Protein AF-0000000082514032 (afdb_homodimer)

Solvent-accessible surface area (backbone atoms only — not comparable to full-atom values): 20094 Å² total; per-residue (Å²): 131,82,75,71,65,79,77,68,78,50,20,24,52,27,59,74,68,71,47,87,60,54,96,79,40,88,49,44,90,76,24,44,53,91,48,43,65,47,42,52,32,30,37,66,49,28,30,63,67,42,50,50,48,41,51,70,72,72,36,59,78,92,44,37,62,55,22,50,53,24,45,32,52,48,23,48,39,27,71,76,32,70,47,37,27,58,48,44,52,45,52,52,50,52,51,49,41,53,51,48,50,52,52,35,52,52,38,50,52,49,38,52,51,45,52,53,53,37,53,52,46,51,52,54,53,53,55,55,51,53,50,51,54,49,50,50,52,50,52,51,47,53,54,50,45,55,52,45,55,65,51,50,72,67,60,65,72,72,74,72,74,87,78,71,78,75,68,80,79,86,80,79,76,89,80,92,74,129,131,80,74,71,66,79,78,68,77,49,20,25,51,27,60,74,67,70,47,88,59,54,96,79,40,87,48,45,89,74,24,43,54,90,47,44,64,47,43,52,32,27,36,68,48,28,29,63,67,41,50,50,48,40,50,69,72,72,35,58,77,92,43,38,64,55,22,49,52,25,44,34,53,47,21,49,38,27,72,76,32,70,46,36,28,58,48,45,54,44,51,53,51,52,52,49,42,53,50,48,49,52,51,34,51,52,38,50,52,49,39,54,53,45,52,53,52,36,53,53,46,50,52,54,52,53,55,55,52,54,49,50,53,48,50,52,53,48,52,52,48,52,54,50,45,54,52,46,54,62,49,53,69,65,58,68,71,69,83,76,72,89,75,72,78,77,71,78,84,81,83,77,78,74,88,77,53,140

Radius of gyration: 48.5 Å; Cα contacts (8 Å, |Δi|>4): 300; chains: 2; bounding box: 114×141×97 Å

InterPro domains:
  IPR004883 Lateral organ boundaries, LOB [PF03195] (10-107)
  IPR004883 Lateral organ boundaries, LOB [PS50891] (9-111)

pLDDT: mean 76.75, std 30.05, range [16.05, 98.94]

Foldseek 3Di:
DPPPVVPPDAFLVCVVVVHDHDPPDLCPVAGHNVCNVQVVLLCVPQNPVRLCCCSPPVDDVVCSNVVSVVSSQQSVQCVVPVPQGVVVVVVVVVVVVVVVVVVVVVVVVVVVVVVVVVVVVVVVVVVVVVVVVVVVVVVVVVVVVVVVVVVVVVPVPPPPDDPPDPPDDPDPDDDDDD/DPPPVVPPDAFLVCVVVVHDHDPPDLCPVAGHNVCNVQVVLLCVPQNPVRLCCCSPPVDDVVCSNVVSVVSSQQSVQCVVPVPQGVVVVVVVVVVVVVVVVVVVVVVVVVVVVVVVVVVVVVVVVVVVVVVVVVVVVVVVVVVVVVVVVVVVVVPVPDDPDDPPDDPDDDDDDDPPPD

Secondary structure (DSSP, 8-state):
-----------HHHHHHT----TT-TTTTTS-TT-HHHHHHHHHHH-HHHHHHIIIIIS-GGGHHHHHHHHHHHHHHHHH-TTTHHHHHHHHHHHHHHHHHHHHHHHHHHHHHHHHHHHHHHHHHHHHHHHHHHHHHHHHHHHHHHHHHHHHHHHGGGTTS--------------S--/--------PPPHHHHHHT----TT-SSTTTS-TT-HHHHHHHHHHT-HHHHHHIIIIIS-GGGHHHHHHHHHHHHHHHHH-TTTHHHHHHHHHHHHHHHHHHHHHHHHHHHHHHHHHHHHHHHHHHHHHHHHHHHHHHHHHHHHHHHHHHHHHHGGGTTTS---TT------------

Organism: NCBI:txid158383

Structure (mmCIF, N/CA/C/O backbone):
data_AF-0000000082514032-model_v1
#
loop_
_entity.id
_entity.type
_entity.pdbx_description
1 polymer 'LOB domain-containing protein'
#
loop_
_atom_site.group_PDB
_atom_site.id
_atom_site.type_symbol
_atom_site.label_atom_id
_atom_site.label_alt_id
_atom_site.label_comp_id
_atom_site.label_asym_id
_atom_site.label_entity_id
_atom_site.label_seq_id
_atom_site.pdbx_PDB_ins_code
_atom_site.Cartn_x
_atom_site.Cartn_y
_atom_site.Cartn_z
_atom_site.occupancy
_atom_site.B_iso_or_equiv
_atom_site.auth_seq_id
_atom_site.auth_comp_id
_atom_site.auth_asym_id
_atom_site.auth_atom_id
_atom_site.pdbx_PDB_model_num
ATOM 1 N N . MET A 1 1 ? 20.438 50.312 -15.891 1 30.89 1 MET A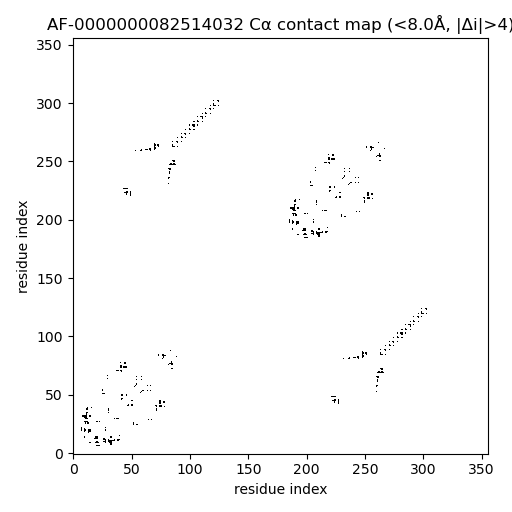 N 1
ATOM 2 C CA . MET A 1 1 ? 20.641 49.031 -15.18 1 30.89 1 MET A CA 1
ATOM 3 C C . MET A 1 1 ? 19.297 48.375 -14.859 1 30.89 1 MET A C 1
ATOM 5 O O . MET A 1 1 ? 18.672 48.719 -13.844 1 30.89 1 MET A O 1
ATOM 9 N N . GLU A 1 2 ? 18.438 48.312 -15.758 1 35.38 2 GLU A N 1
ATOM 10 C CA . GLU A 1 2 ? 17.078 47.812 -15.641 1 35.38 2 GLU A CA 1
ATOM 11 C C . GLU A 1 2 ? 17.062 46.375 -15.148 1 35.38 2 GLU A C 1
ATOM 13 O O . GLU A 1 2 ? 17.594 45.469 -15.82 1 35.38 2 GLU A O 1
ATOM 18 N N . SER A 1 3 ? 17.531 46.188 -13.867 1 37.78 3 SER A N 1
ATOM 19 C CA . SER A 1 3 ? 17.469 44.906 -13.203 1 37.78 3 SER A CA 1
ATOM 20 C C . SER A 1 3 ? 16.172 44.156 -13.531 1 37.78 3 SER A C 1
ATOM 22 O O . SER A 1 3 ? 15.094 44.562 -13.086 1 37.78 3 SER A O 1
ATOM 24 N N . TYR A 1 4 ? 15.961 43.812 -14.719 1 38.75 4 TYR A N 1
ATOM 25 C CA . TYR A 1 4 ? 15 42.75 -15.062 1 38.75 4 TYR A CA 1
ATOM 26 C C . TYR A 1 4 ? 15.062 41.594 -14.062 1 38.75 4 TYR A C 1
ATOM 28 O O . TYR A 1 4 ? 16.016 40.844 -14.062 1 38.75 4 TYR A O 1
ATOM 36 N N . GLY A 1 5 ? 14.938 41.812 -12.805 1 39.84 5 GLY A N 1
ATOM 37 C CA . GLY A 1 5 ? 14.797 40.719 -11.852 1 39.84 5 GLY A CA 1
ATOM 38 C C . GLY A 1 5 ? 14.133 39.5 -12.445 1 39.84 5 GLY A C 1
ATOM 39 O O . GLY A 1 5 ? 13.117 39.594 -13.133 1 39.84 5 GLY A O 1
ATOM 40 N N . LYS A 1 6 ? 14.789 38.562 -12.945 1 51.25 6 LYS A N 1
ATOM 41 C CA . LYS A 1 6 ? 14.305 37.312 -13.461 1 51.25 6 LYS A CA 1
ATOM 42 C C . LYS A 1 6 ? 12.992 36.906 -12.797 1 51.25 6 LYS A C 1
ATOM 44 O O . LYS A 1 6 ? 12.938 36.719 -11.578 1 51.25 6 LYS A O 1
ATOM 49 N N . ASN A 1 7 ? 11.82 37.594 -13.008 1 60 7 ASN A N 1
ATOM 50 C CA . ASN A 1 7 ? 10.438 37.312 -12.633 1 60 7 ASN A CA 1
ATOM 51 C C . ASN A 1 7 ? 10.219 35.812 -12.422 1 60 7 ASN A C 1
ATOM 53 O O . ASN A 1 7 ? 10.031 35.062 -13.383 1 60 7 ASN A O 1
ATOM 57 N N . ILE A 1 8 ? 10.727 35.25 -11.469 1 72.69 8 ILE A N 1
ATOM 58 C CA . ILE A 1 8 ? 10.477 33.875 -11.141 1 72.69 8 ILE A CA 1
ATOM 59 C C . ILE A 1 8 ? 8.977 33.625 -10.977 1 72.69 8 ILE A C 1
ATOM 61 O O . ILE A 1 8 ? 8.297 34.406 -10.297 1 72.69 8 ILE A O 1
ATOM 65 N N . MET A 1 9 ? 8.453 32.844 -11.945 1 87.94 9 MET A N 1
ATOM 66 C CA . MET A 1 9 ? 7.059 32.438 -11.773 1 87.94 9 MET A CA 1
ATOM 67 C C . MET A 1 9 ? 6.855 31.781 -10.414 1 87.94 9 MET A C 1
ATOM 69 O O . MET A 1 9 ? 7.574 30.844 -10.07 1 87.94 9 MET A O 1
ATOM 73 N N . PRO A 1 10 ? 6.055 32.406 -9.57 1 95.19 10 PRO A N 1
ATOM 74 C CA . PRO A 1 10 ? 5.828 31.828 -8.242 1 95.19 10 PRO A CA 1
ATOM 75 C C . PRO A 1 10 ? 5.422 30.359 -8.289 1 95.19 10 PRO A C 1
ATOM 77 O O . PRO A 1 10 ? 4.707 29.938 -9.203 1 95.19 10 PRO A O 1
ATOM 80 N N . CYS A 1 11 ? 5.902 29.578 -7.379 1 97.12 11 CYS A N 1
ATOM 81 C CA . CYS A 1 11 ? 5.516 28.172 -7.312 1 97.12 11 CYS A CA 1
ATOM 82 C C . CYS A 1 11 ? 4.051 28.031 -6.91 1 97.12 11 CYS A C 1
ATOM 84 O O . CYS A 1 11 ? 3.41 29.016 -6.523 1 97.12 11 CYS A O 1
ATOM 86 N N . ALA A 1 12 ? 3.52 26.906 -7.012 1 97.88 12 ALA A N 1
ATOM 87 C CA . ALA A 1 12 ? 2.115 26.641 -6.711 1 97.88 12 ALA A CA 1
ATOM 88 C C . ALA A 1 12 ? 1.819 26.875 -5.23 1 97.88 12 ALA A C 1
ATOM 90 O O . ALA A 1 12 ? 0.731 27.328 -4.875 1 97.88 12 ALA A O 1
ATOM 91 N N . ALA A 1 13 ? 2.795 26.578 -4.375 1 98.25 13 ALA A N 1
ATOM 92 C CA . ALA A 1 13 ? 2.625 26.766 -2.934 1 98.25 13 ALA A CA 1
ATOM 93 C C . ALA A 1 13 ? 2.488 28.234 -2.578 1 98.25 13 ALA A C 1
ATOM 95 O O . ALA A 1 13 ? 1.547 28.625 -1.885 1 98.25 13 ALA A O 1
ATOM 96 N N . CYS A 1 14 ? 3.379 2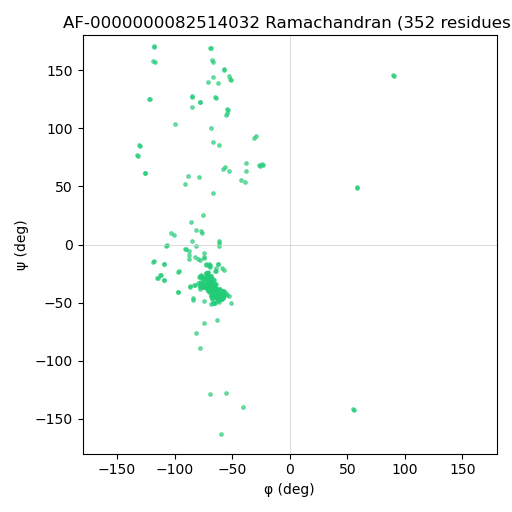8.984 -3.068 1 97.88 14 CYS A N 1
ATOM 97 C CA . CYS A 1 14 ? 3.387 30.406 -2.746 1 97.88 14 CYS A CA 1
ATOM 98 C C . CYS A 1 14 ? 2.158 31.109 -3.318 1 97.88 14 CYS A C 1
ATOM 100 O O . CYS A 1 14 ? 1.615 32.031 -2.703 1 97.88 14 CYS A O 1
ATOM 102 N N . LYS A 1 15 ? 1.73 30.703 -4.453 1 97.25 15 LYS A N 1
ATOM 103 C CA . LYS A 1 15 ? 0.5 31.234 -5.023 1 97.25 15 LYS A CA 1
ATOM 104 C C . LYS A 1 15 ? -0.701 30.938 -4.133 1 97.25 15 LYS A C 1
ATOM 106 O O . LYS A 1 15 ? -1.508 31.812 -3.84 1 97.25 15 LYS A O 1
ATOM 111 N N . LEU A 1 16 ? -0.801 29.688 -3.752 1 97.88 16 LEU A N 1
ATOM 112 C CA . LEU A 1 16 ? -1.926 29.234 -2.936 1 97.88 16 LEU A CA 1
ATOM 113 C C . LEU A 1 16 ? -1.891 29.891 -1.559 1 97.88 16 LEU A C 1
ATOM 115 O O . LEU A 1 16 ? -2.938 30.234 -1 1 97.88 16 LEU A O 1
ATOM 119 N N . LEU A 1 17 ? -0.73 30.047 -1.057 1 97.56 17 LEU A N 1
ATOM 120 C CA . LEU A 1 17 ? -0.572 30.547 0.303 1 97.56 17 LEU A CA 1
ATOM 121 C C . LEU A 1 17 ? -0.469 32.062 0.31 1 97.56 17 LEU A C 1
ATOM 123 O O . LEU A 1 17 ? -0.345 32.688 1.372 1 97.56 17 LEU A O 1
ATOM 127 N N . ARG A 1 18 ? -0.465 32.625 -0.881 1 96.56 18 ARG A N 1
ATOM 128 C CA . ARG A 1 18 ? -0.386 34.094 -1.044 1 96.56 18 ARG A CA 1
ATOM 129 C C . ARG A 1 18 ? 0.872 34.656 -0.387 1 96.56 18 ARG A C 1
ATOM 131 O O . ARG A 1 18 ? 0.802 35.594 0.393 1 96.56 18 ARG A O 1
ATOM 138 N N . ARG A 1 19 ? 1.947 34.031 -0.695 1 94.88 19 ARG A N 1
ATOM 139 C CA . ARG A 1 19 ? 3.27 34.438 -0.244 1 94.88 19 ARG A CA 1
ATOM 140 C C . ARG A 1 19 ? 4.164 34.812 -1.427 1 94.88 19 ARG A C 1
ATOM 142 O O . ARG A 1 19 ? 3.904 34.375 -2.557 1 94.88 19 ARG A O 1
ATOM 149 N N . ARG A 1 20 ? 5.164 35.625 -1.077 1 94.25 20 ARG A N 1
ATOM 150 C CA . ARG A 1 20 ? 6.16 35.938 -2.096 1 94.25 20 ARG A CA 1
ATOM 151 C C . ARG A 1 20 ? 7.145 34.781 -2.283 1 94.25 20 ARG A C 1
ATOM 153 O O . ARG A 1 20 ? 7.859 34.406 -1.352 1 94.25 20 ARG A O 1
ATOM 160 N N . CYS A 1 21 ? 7.188 34.344 -3.518 1 96 21 CYS A N 1
ATOM 161 C CA . CYS A 1 21 ? 8.078 33.219 -3.836 1 96 21 CYS A CA 1
ATOM 162 C C . CYS A 1 21 ? 9.492 33.719 -4.121 1 96 21 CYS A C 1
ATOM 164 O O . CYS A 1 21 ? 9.68 34.688 -4.867 1 96 21 CYS A O 1
ATOM 166 N N . THR A 1 22 ? 10.477 33.156 -3.449 1 94.62 22 THR A N 1
ATOM 167 C CA . THR A 1 22 ? 11.875 33.531 -3.625 1 94.62 22 THR A CA 1
ATOM 168 C C . THR A 1 22 ? 12.695 32.344 -4.129 1 94.62 22 THR A C 1
ATOM 170 O O . THR A 1 22 ? 12.195 31.219 -4.199 1 94.62 22 THR A O 1
ATOM 173 N N . LYS A 1 23 ? 13.938 32.562 -4.527 1 91.88 23 LYS A N 1
ATOM 174 C CA . LYS A 1 23 ? 14.828 31.516 -5.031 1 91.88 23 LYS A CA 1
ATOM 175 C C . LYS A 1 23 ? 15.102 30.453 -3.965 1 91.88 23 LYS A C 1
ATOM 177 O O . LYS A 1 23 ? 15.43 29.312 -4.289 1 91.88 23 LYS A O 1
ATOM 182 N N . ASP A 1 24 ? 14.836 30.734 -2.705 1 93.25 24 ASP A N 1
ATOM 183 C CA . ASP A 1 24 ? 15.117 29.828 -1.596 1 93.25 24 ASP A CA 1
ATOM 184 C C . ASP A 1 24 ? 13.859 29.094 -1.144 1 93.25 24 ASP A C 1
ATOM 186 O O . ASP A 1 24 ? 13.883 28.359 -0.157 1 93.25 24 ASP A O 1
ATOM 190 N N . CYS A 1 25 ? 12.836 29.266 -1.901 1 96.25 25 CYS A N 1
ATOM 191 C CA . CYS A 1 25 ? 11.578 28.625 -1.531 1 96.25 25 CYS A CA 1
ATOM 192 C C . CYS A 1 25 ? 11.703 27.109 -1.562 1 96.25 25 CYS A C 1
ATOM 194 O O . CYS A 1 25 ? 12.078 26.531 -2.586 1 96.25 25 CYS A O 1
ATOM 196 N N . ILE A 1 26 ? 11.359 26.469 -0.476 1 96.62 26 ILE A N 1
ATOM 197 C CA . ILE A 1 26 ? 11.531 25.031 -0.305 1 96.62 26 ILE A CA 1
ATOM 198 C C . ILE A 1 26 ? 10.562 24.281 -1.22 1 96.62 26 ILE A C 1
ATOM 200 O O . ILE A 1 26 ? 10.773 23.094 -1.522 1 96.62 26 ILE A O 1
ATOM 204 N N . PHE A 1 27 ? 9.562 24.984 -1.688 1 97.62 27 PHE A N 1
ATOM 205 C CA . PHE A 1 27 ? 8.523 24.344 -2.475 1 97.62 27 PHE A CA 1
ATOM 206 C C . PHE A 1 27 ? 8.789 24.5 -3.967 1 97.62 27 PHE A C 1
ATOM 208 O O . PHE A 1 27 ? 8.312 23.703 -4.777 1 97.62 27 PHE A O 1
ATOM 215 N N . LEU A 1 28 ? 9.539 25.484 -4.324 1 96.12 28 LEU A N 1
ATOM 216 C CA . LEU A 1 28 ? 9.719 25.922 -5.703 1 96.12 28 LEU A CA 1
ATOM 217 C C . LEU A 1 28 ? 10.18 24.766 -6.582 1 96.12 28 LEU A C 1
ATOM 219 O O . LEU A 1 28 ? 9.617 24.547 -7.66 1 96.12 28 LEU A O 1
ATOM 223 N N . PRO A 1 29 ? 11.117 23.922 -6.188 1 95.62 29 PRO A N 1
ATOM 224 C CA . PRO A 1 29 ? 11.609 22.859 -7.062 1 95.62 29 PRO A CA 1
ATOM 225 C C . PRO A 1 29 ? 10.602 21.719 -7.234 1 95.62 29 PRO A C 1
ATOM 227 O O . PRO A 1 29 ? 10.672 20.969 -8.211 1 95.62 29 PRO A O 1
ATOM 230 N N . TYR A 1 30 ? 9.602 21.641 -6.328 1 97.38 30 TYR A N 1
ATOM 231 C CA . TYR A 1 30 ? 8.844 20.406 -6.277 1 97.38 30 TYR A CA 1
ATOM 232 C C . TYR A 1 30 ? 7.375 20.641 -6.609 1 97.38 30 TYR A C 1
ATOM 234 O O . TYR A 1 30 ? 6.633 19.703 -6.906 1 97.38 30 TYR A O 1
ATOM 242 N N . PHE A 1 31 ? 7.02 21.922 -6.574 1 97.94 31 PHE A N 1
ATOM 243 C CA . PHE A 1 31 ? 5.621 22.266 -6.816 1 97.94 31 PHE A CA 1
ATOM 244 C C . PHE A 1 31 ? 5.512 23.406 -7.816 1 97.94 31 PHE A C 1
ATOM 246 O O . PHE A 1 31 ? 5.176 24.531 -7.445 1 97.94 31 PHE A O 1
ATOM 253 N N . PRO A 1 32 ? 5.695 23.094 -9.023 1 95.56 32 PRO A N 1
ATOM 254 C CA . PRO A 1 32 ? 5.637 24.109 -10.07 1 95.56 32 PRO A CA 1
ATOM 255 C C . PRO A 1 32 ? 4.234 24.688 -10.25 1 95.56 32 PRO A C 1
ATOM 257 O O . PRO A 1 32 ? 3.244 24.016 -9.953 1 95.56 32 PRO A O 1
ATOM 260 N N . PRO A 1 33 ? 4.148 25.891 -10.805 1 94.88 33 PRO A N 1
ATOM 261 C CA . PRO A 1 33 ? 2.855 26.562 -10.961 1 94.88 33 PRO A CA 1
ATOM 262 C C . PRO A 1 33 ? 1.954 25.891 -11.984 1 94.88 33 PRO A C 1
ATOM 264 O O . PRO A 1 33 ? 0.733 26.062 -11.953 1 94.88 33 PRO A O 1
ATOM 267 N N . CYS A 1 34 ? 2.496 25.141 -12.805 1 95.94 34 CYS A N 1
ATOM 268 C CA . CYS A 1 34 ? 1.712 24.484 -13.844 1 95.94 34 CYS A CA 1
ATOM 269 C C . CYS A 1 34 ? 0.963 23.281 -13.297 1 95.94 34 CYS A C 1
ATOM 271 O O . CYS A 1 34 ? 0.07 22.75 -13.953 1 95.94 34 CYS A O 1
ATOM 273 N N . GLU A 1 35 ? 1.255 22.781 -12.102 1 96.56 35 GLU A N 1
ATOM 274 C CA . GLU A 1 35 ? 0.564 21.672 -11.461 1 96.56 35 GLU A CA 1
ATOM 275 C C . GLU A 1 35 ? 0.063 22.047 -10.07 1 96.56 35 GLU A C 1
ATOM 277 O O . GLU A 1 35 ? 0.423 21.422 -9.078 1 96.56 35 GLU A O 1
ATOM 282 N N . PRO A 1 36 ? -0.806 23.031 -10.039 1 97.56 36 PRO A N 1
ATOM 283 C CA . PRO A 1 36 ? -1.233 23.578 -8.75 1 97.56 36 PRO A CA 1
ATOM 284 C C . PRO A 1 36 ? -1.996 22.562 -7.902 1 97.56 36 PRO A C 1
ATOM 286 O O . PRO A 1 36 ? -2.02 22.672 -6.672 1 97.56 36 PRO A O 1
ATOM 289 N N . GLN A 1 37 ? -2.574 21.547 -8.508 1 98.19 37 GLN A N 1
ATOM 290 C CA . GLN A 1 37 ? -3.377 20.562 -7.793 1 98.19 37 GLN A CA 1
ATOM 291 C C . GLN A 1 37 ? -2.508 19.703 -6.871 1 98.19 37 GLN A C 1
ATOM 293 O O . GLN A 1 37 ? -2.975 19.234 -5.836 1 98.19 37 GLN A O 1
ATOM 298 N N . LYS A 1 38 ? -1.239 19.547 -7.203 1 98.38 38 LYS A N 1
ATOM 299 C CA . LYS A 1 38 ? -0.345 18.719 -6.395 1 98.38 38 LYS A CA 1
ATOM 300 C C . LYS A 1 38 ? -0.129 19.344 -5.012 1 98.38 38 LYS A C 1
ATOM 302 O O . LYS A 1 38 ? -0.306 18.672 -3.994 1 98.38 38 LYS A O 1
ATOM 307 N N . PHE A 1 39 ? 0.213 20.609 -5.051 1 98.38 39 PHE A N 1
ATOM 308 C CA . PHE A 1 39 ? 0.424 21.25 -3.752 1 98.38 39 PHE A CA 1
ATOM 309 C C . PHE A 1 39 ? -0.893 21.391 -2.998 1 98.38 39 PHE A C 1
ATOM 311 O O . PHE A 1 39 ? -0.929 21.266 -1.771 1 98.38 39 PHE A O 1
ATOM 318 N N . ALA A 1 40 ? -1.976 21.641 -3.729 1 98.5 40 ALA A N 1
ATOM 319 C CA . ALA A 1 40 ? -3.281 21.75 -3.082 1 98.5 40 ALA A CA 1
ATOM 320 C C . ALA A 1 40 ? -3.631 20.469 -2.33 1 98.5 40 ALA A C 1
ATOM 322 O O . ALA A 1 40 ? -4.164 20.531 -1.219 1 98.5 40 ALA A O 1
ATOM 323 N N . ALA A 1 41 ? -3.314 19.391 -2.908 1 98.31 41 ALA A N 1
ATOM 324 C CA . ALA A 1 41 ? -3.6 18.094 -2.275 1 98.31 41 ALA A CA 1
ATOM 325 C C . ALA A 1 41 ? -2.756 17.906 -1.021 1 98.31 41 ALA A C 1
ATOM 327 O O . ALA A 1 41 ? -3.277 17.531 0.034 1 98.31 41 ALA A O 1
ATOM 328 N N . VAL A 1 42 ? -1.479 18.203 -1.148 1 98.38 42 VAL A N 1
ATOM 329 C CA . VAL A 1 42 ? -0.57 18 -0.026 1 98.38 42 VAL A CA 1
ATOM 330 C C . VAL A 1 42 ? -0.908 18.969 1.1 1 98.38 42 VAL A C 1
ATOM 332 O O . VAL A 1 42 ? -0.842 18.609 2.279 1 98.38 42 VAL A O 1
ATOM 335 N N . HIS A 1 43 ? -1.304 20.125 0.741 1 98.06 43 HIS A N 1
ATOM 336 C CA . HIS A 1 43 ? -1.687 21.141 1.729 1 98.06 43 HIS A CA 1
ATOM 337 C C . HIS A 1 43 ? -2.932 20.703 2.496 1 98.06 43 HIS A C 1
ATOM 339 O O . HIS A 1 43 ? -3.006 20.875 3.715 1 98.06 43 HIS A O 1
ATOM 345 N N . ARG A 1 44 ? -3.865 20.203 1.787 1 97.19 44 ARG A N 1
ATOM 346 C CA . ARG A 1 44 ? -5.133 19.812 2.395 1 97.19 44 ARG A CA 1
ATOM 347 C C . ARG A 1 44 ? -4.941 18.656 3.367 1 97.19 44 ARG A C 1
ATOM 349 O O . ARG A 1 44 ? -5.605 18.594 4.402 1 97.19 44 ARG A O 1
ATOM 356 N N . VAL A 1 45 ? -4.023 17.797 3.09 1 98.12 45 VAL A N 1
ATOM 357 C CA . VAL A 1 45 ? -3.902 16.562 3.854 1 98.12 45 VAL A CA 1
ATOM 358 C C . VAL A 1 45 ? -2.844 16.719 4.941 1 98.12 45 VAL A C 1
ATOM 360 O O . VAL A 1 45 ? -3.062 16.344 6.094 1 98.12 45 VAL A O 1
ATOM 363 N N . PHE A 1 46 ? -1.744 17.375 4.609 1 98.06 46 PHE A N 1
ATOM 364 C CA . PHE A 1 46 ? -0.614 17.406 5.527 1 98.06 46 PHE A CA 1
ATOM 365 C C . PHE A 1 46 ? -0.432 18.781 6.133 1 98.06 46 PHE A C 1
ATOM 367 O O . PHE A 1 46 ? 0.111 18.922 7.23 1 98.06 46 PHE A O 1
ATOM 374 N N . GLY A 1 47 ? -0.796 19.797 5.391 1 97.31 47 GLY A N 1
ATOM 375 C CA . GLY A 1 47 ? -0.525 21.156 5.816 1 97.31 47 GLY A CA 1
ATOM 376 C C . GLY A 1 47 ? 0.816 21.688 5.336 1 97.31 47 GLY A C 1
ATOM 377 O O . GLY A 1 47 ? 1.789 20.922 5.262 1 97.31 47 GLY A O 1
ATOM 378 N N . ALA A 1 48 ? 0.845 22.938 5.059 1 96.44 48 ALA A N 1
ATOM 379 C CA . ALA A 1 48 ? 2.039 23.562 4.512 1 96.44 48 ALA A CA 1
ATOM 380 C C . ALA A 1 48 ? 3.184 23.547 5.52 1 96.44 48 ALA A C 1
ATOM 382 O O . ALA A 1 48 ? 4.336 23.312 5.156 1 96.44 48 ALA A O 1
ATOM 383 N N . SER A 1 49 ? 2.877 23.75 6.801 1 95 49 SER A N 1
ATOM 384 C CA . SER A 1 49 ? 3.906 23.797 7.836 1 95 49 SER A CA 1
ATOM 385 C C . SER A 1 49 ? 4.562 22.422 8.023 1 95 49 SER A C 1
ATOM 387 O O . SER A 1 49 ? 5.789 22.328 8.125 1 95 49 SER A O 1
ATOM 389 N N . ASN A 1 50 ? 3.783 21.469 8.039 1 95.75 50 ASN A N 1
ATOM 390 C CA . ASN A 1 50 ? 4.309 20.125 8.234 1 95.75 50 ASN A CA 1
ATOM 391 C C . ASN A 1 50 ? 5.164 19.672 7.051 1 95.75 50 ASN A C 1
ATOM 393 O O . ASN A 1 50 ? 6.219 19.062 7.234 1 95.75 50 ASN A O 1
ATOM 397 N N . ILE A 1 51 ? 4.727 20 5.855 1 97.12 51 ILE A N 1
ATOM 398 C CA . ILE A 1 51 ? 5.477 19.625 4.66 1 97.12 51 ILE A CA 1
ATOM 399 C C . ILE A 1 51 ? 6.812 20.359 4.637 1 97.12 51 ILE A C 1
ATOM 401 O O . ILE A 1 51 ? 7.848 19.766 4.305 1 97.12 51 ILE A O 1
ATOM 405 N N . SER A 1 52 ? 6.75 21.625 4.938 1 96.69 52 SER A N 1
ATOM 406 C CA . SER A 1 52 ? 7.973 22.406 4.996 1 96.69 52 SER A CA 1
ATOM 407 C C . SER A 1 52 ? 8.961 21.828 6.008 1 96.69 52 SER A C 1
ATOM 409 O O . SER A 1 52 ? 10.156 21.719 5.727 1 96.69 52 SER A O 1
ATOM 411 N N . LYS A 1 53 ? 8.438 21.516 7.16 1 96.44 53 LYS A N 1
ATOM 412 C CA . LYS A 1 53 ? 9.266 20.922 8.203 1 96.44 53 LYS A CA 1
ATOM 413 C C . LYS A 1 53 ? 9.883 19.609 7.734 1 96.44 53 LYS A C 1
ATOM 415 O O . LYS A 1 53 ? 11.078 19.375 7.938 1 96.44 53 LYS A O 1
ATOM 420 N N . MET A 1 54 ? 9.133 18.75 7.094 1 96.06 54 MET A N 1
ATOM 421 C CA . MET A 1 54 ? 9.609 17.453 6.609 1 96.06 54 MET A CA 1
ATOM 422 C C . MET A 1 54 ? 10.703 17.641 5.566 1 96.06 54 MET A C 1
ATOM 424 O O . MET A 1 54 ? 11.758 17.016 5.656 1 96.06 54 MET A O 1
ATOM 428 N N . LEU A 1 55 ? 10.484 18.516 4.664 1 97.06 55 LEU A N 1
ATOM 429 C CA . LEU A 1 55 ? 11.414 18.703 3.561 1 97.06 55 LEU A CA 1
ATOM 430 C C . LEU A 1 55 ? 12.688 19.391 4.043 1 97.06 55 LEU A C 1
ATOM 432 O O . LEU A 1 55 ? 13.789 19.062 3.582 1 97.06 55 LEU A O 1
ATOM 436 N N . ARG A 1 56 ? 12.531 20.25 5.023 1 96 56 ARG A N 1
ATOM 437 C CA . ARG A 1 56 ? 13.672 21.047 5.469 1 96 56 ARG A CA 1
ATOM 438 C C . ARG A 1 56 ? 14.484 20.297 6.523 1 96 56 ARG A C 1
ATOM 440 O O . ARG A 1 56 ? 15.711 20.391 6.551 1 96 56 ARG A O 1
ATOM 447 N N . GLN A 1 57 ? 13.82 19.562 7.379 1 95.38 57 GLN A N 1
ATOM 448 C CA . GLN A 1 57 ? 14.492 19.094 8.586 1 95.38 57 GLN A CA 1
ATOM 449 C C . GLN A 1 57 ? 14.625 17.578 8.586 1 95.38 57 GLN A C 1
ATOM 451 O O . GLN A 1 57 ? 15.57 17.031 9.172 1 95.38 57 GLN A O 1
ATOM 456 N N . GLU A 1 58 ? 13.773 16.922 7.977 1 94.62 58 GLU A N 1
ATOM 457 C CA . GLU A 1 58 ? 13.711 15.484 8.188 1 94.62 58 GLU A CA 1
ATOM 458 C C . GLU A 1 58 ? 14.203 14.719 6.961 1 94.62 58 GLU A C 1
ATOM 460 O O . GLU A 1 58 ? 14.547 13.539 7.055 1 94.62 58 GLU A O 1
ATOM 465 N N . ILE A 1 59 ? 14.289 15.383 5.793 1 97.44 59 ILE A N 1
ATOM 466 C CA . ILE A 1 59 ? 14.602 14.688 4.547 1 97.44 59 ILE A CA 1
ATOM 467 C C . ILE A 1 59 ? 15.867 15.297 3.928 1 97.44 59 ILE A C 1
ATOM 469 O O . ILE A 1 59 ? 15.938 16.5 3.717 1 97.44 59 ILE A O 1
ATOM 473 N N . PRO A 1 60 ? 16.906 14.422 3.65 1 97.12 60 PRO A N 1
ATOM 474 C CA . PRO A 1 60 ? 18.094 14.938 2.945 1 97.12 60 PRO A CA 1
ATOM 475 C C . PRO A 1 60 ? 17.734 15.578 1.604 1 97.12 60 PRO A C 1
ATOM 477 O O . PRO A 1 60 ? 16.812 15.125 0.924 1 97.12 60 PRO A O 1
ATOM 480 N N . VAL A 1 61 ? 18.531 16.547 1.209 1 96.88 61 VAL A N 1
ATOM 481 C CA . VAL A 1 61 ? 18.266 17.359 0.029 1 96.88 61 VAL A CA 1
ATOM 482 C C . VAL A 1 61 ? 18.094 16.469 -1.194 1 96.88 61 VAL A C 1
ATOM 484 O O . VAL A 1 61 ? 17.219 16.688 -2.023 1 96.88 61 VAL A O 1
ATOM 487 N N . HIS A 1 62 ? 18.891 15.469 -1.341 1 97.44 62 HIS A N 1
ATOM 488 C CA . HIS A 1 62 ? 18.906 14.641 -2.541 1 97.44 62 HIS A CA 1
ATOM 489 C C . HIS A 1 62 ? 17.688 13.711 -2.586 1 97.44 62 HIS A C 1
ATOM 491 O O . HIS A 1 62 ? 17.391 13.141 -3.633 1 97.44 62 HIS A O 1
ATOM 497 N N . ASP A 1 63 ? 16.969 13.633 -1.451 1 98.38 63 ASP A N 1
ATOM 498 C CA . ASP A 1 63 ? 15.812 12.75 -1.401 1 98.38 63 ASP A CA 1
ATOM 499 C C . ASP A 1 63 ? 14.508 13.555 -1.422 1 98.38 63 ASP A C 1
ATOM 501 O O . ASP A 1 63 ? 13.422 12.977 -1.439 1 98.38 63 ASP A O 1
ATOM 505 N N . ARG A 1 64 ? 14.547 14.875 -1.474 1 98.25 64 ARG A N 1
ATOM 506 C CA . ARG A 1 64 ? 13.375 15.727 -1.32 1 98.25 64 ARG A CA 1
ATOM 507 C C . ARG A 1 64 ? 12.43 15.578 -2.508 1 98.25 64 ARG A C 1
ATOM 509 O O . ARG A 1 64 ? 11.211 15.648 -2.352 1 98.25 64 ARG A O 1
ATOM 516 N N . GLY A 1 65 ? 13.008 15.375 -3.654 1 97.69 65 GLY A N 1
ATOM 517 C CA . GLY A 1 65 ? 12.164 15.156 -4.82 1 97.69 65 GLY A CA 1
ATOM 518 C C . GLY A 1 65 ? 11.297 13.922 -4.699 1 97.69 65 GLY A C 1
ATOM 519 O O . GLY A 1 65 ? 10.094 13.969 -4.98 1 97.69 65 GLY A O 1
ATOM 520 N N . ASP A 1 66 ? 11.914 12.859 -4.266 1 98.31 66 ASP A N 1
ATOM 521 C CA . ASP A 1 66 ? 11.172 11.617 -4.062 1 98.31 66 ASP A CA 1
ATOM 522 C C . ASP A 1 66 ? 10.117 11.781 -2.973 1 98.31 66 ASP A C 1
ATOM 524 O O . ASP A 1 66 ? 9.008 11.258 -3.094 1 98.31 66 ASP A O 1
ATOM 528 N N . ALA A 1 67 ? 10.453 12.445 -1.991 1 98.69 67 ALA A N 1
ATOM 529 C CA . ALA A 1 67 ? 9.508 12.672 -0.896 1 98.69 67 ALA A CA 1
ATOM 530 C C . ALA A 1 67 ? 8.305 13.477 -1.366 1 98.69 67 ALA A C 1
ATOM 532 O O . ALA A 1 67 ? 7.164 13.172 -1.006 1 98.69 67 ALA A O 1
ATOM 533 N N . ALA A 1 68 ? 8.555 14.516 -2.195 1 98.56 68 ALA A N 1
ATOM 534 C CA . ALA A 1 68 ? 7.461 15.32 -2.725 1 98.56 68 ALA A CA 1
ATOM 535 C C . ALA A 1 68 ? 6.508 14.477 -3.559 1 98.56 68 ALA A C 1
ATOM 537 O O . ALA A 1 68 ? 5.285 14.609 -3.447 1 98.56 68 ALA A O 1
ATOM 538 N N . ILE A 1 69 ? 7.062 13.578 -4.285 1 98.62 69 ILE A N 1
ATOM 539 C CA . ILE A 1 69 ? 6.266 12.711 -5.152 1 98.62 69 ILE A CA 1
ATOM 540 C C . ILE A 1 69 ? 5.43 11.766 -4.301 1 98.62 69 ILE A C 1
ATOM 542 O O . ILE A 1 69 ? 4.234 11.586 -4.555 1 98.62 69 ILE A O 1
ATOM 546 N N . SER A 1 70 ? 6.023 11.203 -3.305 1 98.88 70 SER A N 1
ATOM 547 C CA . SER A 1 70 ? 5.305 10.266 -2.451 1 98.88 70 SER A CA 1
ATOM 548 C C . SER A 1 70 ? 4.223 10.961 -1.639 1 98.88 70 SER A C 1
ATOM 550 O O . SER A 1 70 ? 3.129 10.43 -1.459 1 98.88 70 SER A O 1
ATOM 552 N N . LEU A 1 71 ? 4.531 12.172 -1.215 1 98.75 71 LEU A N 1
ATOM 553 C CA . LEU A 1 71 ? 3.553 12.945 -0.461 1 98.75 71 LEU A CA 1
ATOM 554 C C . LEU A 1 71 ? 2.342 13.281 -1.323 1 98.75 71 LEU A C 1
ATOM 556 O O . LEU A 1 71 ? 1.201 13.188 -0.863 1 98.75 71 LEU A O 1
ATOM 560 N N . VAL A 1 72 ? 2.609 13.664 -2.547 1 98.81 72 VAL A N 1
ATOM 561 C CA . VAL A 1 72 ? 1.524 13.977 -3.469 1 98.81 72 VAL A CA 1
ATOM 562 C C . VAL A 1 72 ? 0.668 12.734 -3.707 1 98.81 72 VAL A C 1
ATOM 564 O O . VAL A 1 72 ? -0.563 12.812 -3.699 1 98.81 72 VAL A O 1
ATOM 567 N N . TYR A 1 73 ? 1.282 11.594 -3.898 1 98.94 73 TYR A N 1
ATOM 568 C CA . TYR A 1 73 ? 0.573 10.344 -4.117 1 98.94 73 TYR A CA 1
ATOM 569 C C . TYR A 1 73 ? -0.328 10.008 -2.936 1 98.94 73 TYR A C 1
ATOM 571 O O . TYR A 1 73 ? -1.502 9.672 -3.113 1 98.94 73 TYR A O 1
ATOM 579 N N . GLU A 1 74 ? 0.199 10.125 -1.765 1 98.88 74 GLU A N 1
ATOM 580 C CA . GLU A 1 74 ? -0.532 9.781 -0.549 1 98.88 74 GLU A CA 1
ATOM 581 C C . GLU A 1 74 ? -1.671 10.766 -0.293 1 98.88 74 GLU A C 1
ATOM 583 O O . GLU A 1 74 ? -2.77 10.359 0.094 1 98.88 74 GLU A O 1
ATOM 588 N N . ALA A 1 75 ? -1.357 12.008 -0.53 1 98.75 75 ALA A N 1
ATOM 589 C CA . ALA A 1 75 ? -2.398 13.016 -0.342 1 98.75 75 ALA A CA 1
ATOM 590 C C . ALA A 1 75 ? -3.557 12.789 -1.311 1 98.75 75 ALA A C 1
ATOM 592 O O . ALA A 1 75 ? -4.723 12.852 -0.917 1 98.75 75 ALA A O 1
ATOM 593 N N . THR A 1 76 ? -3.225 12.539 -2.543 1 98.69 76 THR A N 1
ATOM 594 C CA . THR A 1 76 ? -4.238 12.32 -3.568 1 98.69 76 THR A CA 1
ATOM 595 C C . THR A 1 76 ? -5.07 11.078 -3.254 1 98.69 76 THR A C 1
ATOM 597 O O . THR A 1 76 ? -6.289 11.078 -3.445 1 98.69 76 THR A O 1
ATOM 600 N N . THR A 1 77 ? -4.453 10.055 -2.74 1 98.75 77 THR A N 1
ATOM 601 C CA . THR A 1 77 ? -5.152 8.828 -2.375 1 98.75 77 THR A CA 1
ATOM 602 C C . THR A 1 77 ? -6.121 9.078 -1.223 1 98.75 77 THR A C 1
ATOM 604 O O . THR A 1 77 ? -7.242 8.57 -1.229 1 98.75 77 THR A O 1
ATOM 607 N N . ARG A 1 78 ? -5.648 9.852 -0.254 1 98.31 78 ARG A N 1
ATOM 608 C CA . ARG A 1 78 ? -6.484 10.156 0.901 1 98.31 78 ARG A CA 1
ATOM 609 C C . ARG A 1 78 ? -7.699 10.984 0.492 1 98.31 78 ARG A C 1
ATOM 611 O O . ARG A 1 78 ? -8.797 10.789 1.022 1 98.31 78 ARG A O 1
ATOM 618 N N . LEU A 1 79 ? -7.504 11.891 -0.433 1 98.06 79 LEU A N 1
ATOM 619 C CA . LEU A 1 79 ? -8.609 12.719 -0.9 1 98.06 79 LEU A CA 1
ATOM 620 C C . LEU A 1 79 ? -9.625 11.891 -1.684 1 98.06 79 LEU A C 1
ATOM 622 O O . LEU A 1 79 ? -10.82 12.156 -1.634 1 98.06 79 LEU A O 1
ATOM 626 N N . LYS A 1 80 ? -9.18 10.891 -2.391 1 97.94 80 LYS A N 1
ATOM 627 C CA . LYS A 1 80 ? -10.055 10.008 -3.162 1 97.94 80 LYS A CA 1
ATOM 628 C C . LYS A 1 80 ? -10.758 9.008 -2.258 1 97.94 80 LYS A C 1
ATOM 630 O O . LYS A 1 80 ? -11.906 8.625 -2.52 1 97.94 80 LYS A O 1
ATOM 635 N N . GLU A 1 81 ? -10.062 8.578 -1.213 1 97.88 81 GLU A N 1
ATOM 636 C CA . GLU A 1 81 ? -10.562 7.605 -0.244 1 97.88 81 GLU A CA 1
ATOM 637 C C . GLU A 1 81 ? -10.359 8.094 1.187 1 97.88 81 GLU A C 1
ATOM 639 O O . GLU A 1 81 ? -9.461 7.629 1.886 1 97.88 81 GLU A O 1
ATOM 644 N N . PRO A 1 82 ? -11.234 8.852 1.697 1 97.62 82 PRO A N 1
ATOM 645 C CA . PRO A 1 82 ? -11 9.578 2.949 1 97.62 82 PRO A CA 1
ATOM 646 C C . PRO A 1 82 ? -10.984 8.656 4.168 1 97.62 82 PRO A C 1
ATOM 648 O O . PRO A 1 82 ? -10.359 8.984 5.184 1 97.62 82 PRO A O 1
ATOM 651 N N . VAL A 1 83 ? -11.617 7.531 4.051 1 98.62 83 VAL A N 1
ATOM 652 C CA . VAL A 1 83 ? -11.758 6.668 5.219 1 98.62 83 VAL A CA 1
ATOM 653 C C . VAL A 1 83 ? -10.508 5.805 5.371 1 98.62 83 VAL A C 1
ATOM 655 O O . VAL A 1 83 ? -9.891 5.777 6.441 1 98.62 83 VAL A O 1
ATOM 658 N N . TYR A 1 84 ? -10.031 5.18 4.352 1 98.44 84 TYR A N 1
ATOM 659 C CA . TYR A 1 84 ? -8.992 4.168 4.496 1 98.44 84 TYR A CA 1
ATOM 660 C C . TYR A 1 84 ? -7.68 4.645 3.889 1 98.44 84 TYR A C 1
ATOM 662 O O . TYR A 1 84 ? -6.602 4.188 4.281 1 98.44 84 TYR A O 1
ATOM 670 N N . GLY A 1 85 ? -7.715 5.551 2.896 1 98.44 85 GLY A N 1
ATOM 671 C CA . GLY A 1 85 ? -6.504 6.098 2.297 1 98.44 85 GLY A CA 1
ATOM 672 C C . GLY A 1 85 ? -5.57 5.031 1.763 1 98.44 85 GLY A C 1
ATOM 673 O O . GLY A 1 85 ? -6.02 4.043 1.175 1 98.44 85 GLY A O 1
ATOM 674 N N . CYS A 1 86 ? -4.316 5.266 1.922 1 98.88 86 CYS A N 1
ATOM 675 C CA . CYS A 1 86 ? -3.301 4.328 1.459 1 98.88 86 CYS A CA 1
ATOM 676 C C . CYS A 1 86 ? -3.363 3.023 2.244 1 98.88 86 CYS A C 1
ATOM 678 O O . CYS A 1 86 ? -3.008 1.963 1.726 1 98.88 86 CYS A O 1
ATOM 680 N N . ALA A 1 87 ? -3.795 3.111 3.498 1 98.88 87 ALA A N 1
ATOM 681 C CA . ALA A 1 87 ? -3.91 1.901 4.309 1 98.88 87 ALA A CA 1
ATOM 682 C C . ALA A 1 87 ? -4.855 0.893 3.66 1 98.88 87 ALA A C 1
ATOM 684 O O . ALA A 1 87 ? -4.586 -0.31 3.666 1 98.88 87 ALA A O 1
ATOM 685 N N . GLY A 1 88 ? -5.949 1.448 3.141 1 98.81 88 GLY A N 1
ATOM 686 C CA . GLY A 1 88 ? -6.875 0.58 2.428 1 98.81 88 GLY A CA 1
ATOM 687 C C . GLY A 1 88 ? -6.258 -0.073 1.205 1 98.81 88 GLY A C 1
ATOM 688 O O . GLY A 1 88 ? -6.465 -1.262 0.958 1 98.81 88 GLY A O 1
ATOM 689 N N . LEU A 1 89 ? -5.555 0.672 0.456 1 98.81 89 LEU A N 1
ATOM 690 C CA . LEU A 1 89 ? -4.883 0.16 -0.733 1 98.81 89 LEU A CA 1
ATOM 691 C C . LEU A 1 89 ? -3.855 -0.903 -0.362 1 98.81 89 LEU A C 1
ATOM 693 O O . LEU A 1 89 ? -3.771 -1.946 -1.015 1 98.81 89 LEU A O 1
ATOM 697 N N . ILE A 1 90 ? -3.127 -0.63 0.634 1 98.94 90 ILE A N 1
ATOM 698 C CA . ILE A 1 90 ? -2.111 -1.563 1.104 1 98.94 90 ILE A CA 1
ATOM 699 C C . ILE A 1 90 ? -2.771 -2.871 1.535 1 98.94 90 ILE A C 1
ATOM 701 O O . ILE A 1 90 ? -2.312 -3.957 1.166 1 98.94 90 ILE A O 1
ATOM 705 N N . SER A 1 91 ? -3.816 -2.762 2.293 1 98.88 91 SER A N 1
ATOM 706 C CA . SER A 1 91 ? -4.547 -3.951 2.723 1 98.88 91 SER A CA 1
ATOM 707 C C . SER A 1 91 ? -5.031 -4.762 1.527 1 98.88 91 SER A C 1
ATOM 709 O O . SER A 1 91 ? -4.922 -5.988 1.518 1 98.88 91 SER A O 1
ATOM 711 N N . SER A 1 92 ? -5.562 -4.137 0.565 1 98.81 92 SER A N 1
ATOM 712 C CA . SER A 1 92 ? -6.059 -4.809 -0.63 1 98.81 92 SER A CA 1
ATOM 713 C C . SER A 1 92 ? -4.93 -5.504 -1.383 1 98.81 92 SER A C 1
ATOM 715 O O . SER A 1 92 ? -5.09 -6.633 -1.851 1 98.81 92 SER A O 1
ATOM 717 N N . LEU A 1 93 ? -3.838 -4.836 -1.511 1 98.94 93 LEU A N 1
ATOM 718 C CA . LEU A 1 93 ? -2.689 -5.414 -2.199 1 98.94 93 LEU A CA 1
ATOM 719 C C . LEU A 1 93 ? -2.158 -6.629 -1.445 1 98.94 93 LEU A C 1
ATOM 721 O O . LEU A 1 93 ? -1.794 -7.637 -2.059 1 98.94 93 LEU A O 1
ATOM 725 N N . GLN A 1 94 ? -2.115 -6.52 -0.18 1 98.88 94 GLN A N 1
ATOM 726 C CA . GLN A 1 94 ? -1.678 -7.641 0.643 1 98.88 94 GLN A CA 1
ATOM 727 C C . GLN A 1 94 ? -2.605 -8.844 0.475 1 98.88 94 GLN A C 1
ATOM 729 O O . GLN A 1 94 ? -2.146 -9.984 0.409 1 98.88 94 GLN A O 1
ATOM 734 N N . MET A 1 95 ? -3.879 -8.617 0.389 1 98.88 95 MET A N 1
ATOM 735 C CA . MET A 1 95 ? -4.832 -9.703 0.157 1 98.88 95 MET A CA 1
ATOM 736 C C . MET A 1 95 ? -4.613 -10.336 -1.211 1 98.88 95 MET A C 1
ATOM 738 O O . MET A 1 95 ? -4.719 -11.555 -1.356 1 98.88 95 MET A O 1
ATOM 742 N N . GLN A 1 96 ? -4.359 -9.531 -2.143 1 98.88 96 GLN A N 1
ATOM 743 C CA . GLN A 1 96 ? -4.082 -10.047 -3.482 1 98.88 96 GLN A CA 1
ATOM 744 C C . GLN A 1 96 ? -2.836 -10.93 -3.488 1 98.88 96 GLN A C 1
ATOM 746 O O . GLN A 1 96 ? -2.799 -11.953 -4.168 1 98.88 96 GLN A O 1
ATOM 751 N N . ILE A 1 97 ? -1.844 -10.531 -2.789 1 98.94 97 ILE A N 1
ATOM 752 C CA . ILE A 1 97 ? -0.61 -11.312 -2.699 1 98.94 97 ILE A CA 1
ATOM 753 C C . ILE A 1 97 ? -0.901 -12.672 -2.076 1 98.94 97 ILE A C 1
ATOM 755 O O . ILE A 1 97 ? -0.428 -13.703 -2.568 1 98.94 97 ILE A O 1
ATOM 759 N N . LEU A 1 98 ? -1.673 -12.641 -1.036 1 98.94 98 LEU A N 1
ATOM 760 C CA . LEU A 1 98 ? -2.027 -13.891 -0.385 1 98.94 98 LEU A CA 1
ATOM 761 C C . LEU A 1 98 ? -2.771 -14.812 -1.348 1 98.94 98 LEU A C 1
ATOM 763 O O . LEU A 1 98 ? -2.504 -16.016 -1.396 1 98.94 98 LEU A O 1
ATOM 767 N N . GLN A 1 99 ? -3.65 -14.305 -2.062 1 98.88 99 GLN A N 1
ATOM 768 C CA . GLN A 1 99 ? -4.418 -15.078 -3.033 1 98.88 99 GLN A CA 1
ATOM 769 C C . GLN A 1 99 ? -3.51 -15.656 -4.117 1 98.88 99 GLN A C 1
ATOM 771 O O . GLN A 1 99 ? -3.609 -16.844 -4.457 1 98.88 99 GLN A O 1
ATOM 776 N N . LEU A 1 100 ? -2.672 -14.805 -4.621 1 98.94 100 LEU A N 1
ATOM 777 C CA . LEU A 1 100 ? -1.757 -15.234 -5.672 1 98.94 100 LEU A CA 1
ATOM 778 C C . LEU A 1 100 ? -0.805 -16.312 -5.152 1 98.94 100 LEU A C 1
ATOM 780 O O . LEU A 1 100 ? -0.498 -17.266 -5.863 1 98.94 100 LEU A O 1
ATOM 784 N N . GLN A 1 101 ? -0.37 -16.125 -3.986 1 98.88 101 GLN A N 1
ATOM 785 C CA . GLN A 1 101 ? 0.494 -17.125 -3.377 1 98.88 101 GLN A CA 1
ATOM 786 C C . GLN A 1 101 ? -0.225 -18.469 -3.248 1 98.88 101 GLN A C 1
ATOM 788 O O . GLN A 1 101 ? 0.367 -19.516 -3.488 1 98.88 101 GLN A O 1
ATOM 793 N N . SER A 1 102 ? -1.415 -18.469 -2.844 1 98.88 102 SER A N 1
ATOM 794 C CA . SER A 1 102 ? -2.207 -19.688 -2.727 1 98.88 102 SER A CA 1
ATOM 795 C C . SER A 1 102 ? -2.373 -20.375 -4.082 1 98.88 102 SER A C 1
ATOM 797 O O . SER A 1 102 ? -2.227 -21.594 -4.191 1 98.88 102 SER A O 1
ATOM 799 N N . GLU A 1 103 ? -2.721 -19.578 -5.027 1 98.81 103 GLU A N 1
ATOM 800 C CA . GLU A 1 103 ? -2.889 -20.109 -6.375 1 98.81 103 GLU A CA 1
ATOM 801 C C . GLU A 1 103 ? -1.583 -20.688 -6.906 1 98.81 103 GLU A C 1
ATOM 803 O O . GLU A 1 103 ? -1.584 -21.734 -7.551 1 98.81 103 GLU A O 1
ATOM 808 N N . LEU A 1 104 ? -0.529 -20.031 -6.688 1 98.88 104 LEU A N 1
ATOM 809 C CA . LEU A 1 104 ? 0.774 -20.531 -7.105 1 98.88 104 LEU A CA 1
ATOM 810 C C . LEU A 1 104 ? 1.09 -21.859 -6.426 1 98.88 104 LEU A C 1
ATOM 812 O O . LEU A 1 104 ? 1.559 -22.797 -7.074 1 98.88 104 LEU A O 1
ATOM 816 N N . ASN A 1 105 ? 0.841 -21.891 -5.16 1 98.81 105 ASN A N 1
ATOM 817 C CA . ASN A 1 105 ? 1.078 -23.125 -4.43 1 98.81 105 ASN A CA 1
ATOM 818 C C . ASN A 1 105 ? 0.244 -24.266 -4.988 1 98.81 105 ASN A C 1
ATOM 820 O O . ASN A 1 105 ? 0.719 -25.406 -5.07 1 98.81 105 ASN A O 1
ATOM 824 N N . GLU A 1 106 ? -0.938 -24.031 -5.27 1 98.75 106 GLU A N 1
ATOM 825 C CA . GLU A 1 106 ? -1.807 -25.047 -5.867 1 98.75 106 GLU A CA 1
ATOM 826 C C . GLU A 1 106 ? -1.277 -25.5 -7.223 1 98.75 106 GLU A C 1
ATOM 828 O O . GLU A 1 106 ? -1.267 -26.688 -7.527 1 98.75 106 GLU A O 1
ATOM 833 N N . ALA A 1 107 ? -0.886 -24.562 -8.031 1 98.75 107 ALA A N 1
ATOM 834 C CA . ALA A 1 107 ? -0.343 -24.875 -9.352 1 98.75 107 ALA A CA 1
ATOM 835 C C . ALA A 1 107 ? 0.933 -25.703 -9.234 1 98.75 107 ALA A C 1
ATOM 837 O O . ALA A 1 107 ? 1.139 -26.656 -10.008 1 98.75 107 ALA A O 1
ATOM 838 N N . LEU A 1 108 ? 1.749 -25.344 -8.305 1 98.69 108 LEU A N 1
ATOM 839 C CA . LEU A 1 108 ? 2.992 -26.078 -8.086 1 98.69 108 LEU A CA 1
ATOM 840 C C . LEU A 1 108 ? 2.709 -27.484 -7.613 1 98.69 108 LEU A C 1
ATOM 842 O O . LEU A 1 108 ? 3.363 -28.438 -8.055 1 98.69 108 LEU A O 1
ATOM 846 N N . ALA A 1 109 ? 1.768 -27.625 -6.723 1 98.75 109 ALA A N 1
ATOM 847 C CA . ALA A 1 109 ? 1.374 -28.953 -6.254 1 98.75 109 ALA A CA 1
ATOM 848 C C . ALA A 1 109 ? 0.866 -29.812 -7.41 1 98.75 109 ALA A C 1
ATOM 850 O O . ALA A 1 109 ? 1.191 -31 -7.5 1 98.75 109 ALA A O 1
ATOM 851 N N . GLU A 1 110 ? 0.085 -29.281 -8.234 1 98.5 110 GLU A N 1
ATOM 852 C CA . GLU A 1 110 ? -0.42 -29.984 -9.414 1 98.5 110 GLU A CA 1
ATOM 853 C C . GLU A 1 110 ? 0.721 -30.406 -10.328 1 98.5 110 GLU A C 1
ATOM 855 O O . GLU A 1 110 ? 0.707 -31.516 -10.867 1 98.5 110 GLU A O 1
ATOM 860 N N . THR A 1 111 ? 1.614 -29.516 -10.539 1 98.25 111 THR A N 1
ATOM 861 C CA . THR A 1 111 ? 2.771 -29.812 -11.383 1 98.25 111 THR A CA 1
ATOM 862 C C . THR A 1 111 ? 3.537 -31.016 -10.844 1 98.25 111 THR A C 1
ATOM 864 O O . THR A 1 111 ? 3.939 -31.891 -11.609 1 98.25 111 THR A O 1
ATOM 867 N N . VAL A 1 112 ? 3.719 -31.062 -9.586 1 98.31 112 VAL A N 1
ATOM 868 C CA . VAL A 1 112 ? 4.426 -32.156 -8.961 1 98.31 112 VAL A CA 1
ATOM 869 C C . VAL A 1 112 ? 3.648 -33.469 -9.18 1 98.31 112 VAL A C 1
ATOM 871 O O . VAL A 1 112 ? 4.23 -34.5 -9.508 1 98.31 112 VAL A O 1
ATOM 874 N N . THR A 1 113 ? 2.402 -33.438 -8.977 1 98.44 113 THR A N 1
ATOM 875 C CA . THR A 1 113 ? 1.539 -34.594 -9.18 1 98.44 113 THR A CA 1
ATOM 876 C C . THR A 1 113 ? 1.612 -35.062 -10.625 1 98.44 113 THR A C 1
ATOM 878 O O . THR A 1 113 ? 1.754 -36.281 -10.875 1 98.44 113 THR A O 1
ATOM 881 N N . LEU A 1 114 ? 1.566 -34.188 -11.57 1 98.31 114 LEU A N 1
ATOM 882 C CA . LEU A 1 114 ? 1.596 -34.5 -12.992 1 98.31 114 LEU A CA 1
ATOM 883 C C . LEU A 1 114 ? 2.947 -35.094 -13.383 1 98.31 114 LEU A C 1
ATOM 885 O O . LEU A 1 114 ? 3.012 -36.031 -14.18 1 98.31 114 LEU A O 1
ATOM 889 N N . LYS A 1 115 ? 3.975 -34.562 -12.836 1 98.25 115 LYS A N 1
ATOM 890 C CA . LYS A 1 115 ? 5.309 -35.094 -13.094 1 98.25 115 LYS A CA 1
ATOM 891 C C . LYS A 1 115 ? 5.43 -36.531 -12.602 1 98.25 115 LYS A C 1
ATOM 893 O O . LYS A 1 115 ? 6.039 -37.375 -13.266 1 98.25 115 LYS A O 1
ATOM 898 N N . THR A 1 116 ? 4.859 -36.812 -11.453 1 98.25 116 THR A N 1
ATOM 899 C CA . THR A 1 116 ? 4.867 -38.156 -10.898 1 98.25 116 THR A CA 1
ATOM 900 C C . THR A 1 116 ? 4.066 -39.094 -11.773 1 98.25 116 THR A C 1
ATOM 902 O O . THR A 1 116 ? 4.504 -40.219 -12.047 1 98.25 116 THR A O 1
ATOM 905 N N . GLN A 1 117 ? 2.932 -38.688 -12.211 1 97.44 117 GLN A N 1
ATOM 906 C CA . GLN A 1 117 ? 2.09 -39.5 -13.086 1 97.44 117 GLN A CA 1
ATOM 907 C C . GLN A 1 117 ? 2.785 -39.781 -14.414 1 97.44 117 GLN A C 1
ATOM 909 O O . GLN A 1 117 ? 2.717 -40.875 -14.938 1 97.44 117 GLN A O 1
ATOM 914 N N . LEU A 1 118 ? 3.369 -38.719 -14.922 1 97.19 118 LEU A N 1
ATOM 915 C CA . LEU A 1 118 ? 4.09 -38.875 -16.188 1 97.19 118 LEU A CA 1
ATOM 916 C C . LEU A 1 118 ? 5.242 -39.875 -16.047 1 97.19 118 LEU A C 1
ATOM 918 O O . LEU A 1 118 ? 5.457 -40.719 -16.922 1 97.19 118 LEU A O 1
ATOM 922 N N . ALA A 1 119 ? 5.969 -39.75 -14.977 1 96.75 119 ALA A N 1
ATOM 923 C CA . ALA A 1 119 ? 7.066 -40.656 -14.703 1 96.75 119 ALA A CA 1
ATOM 924 C C . ALA A 1 119 ? 6.566 -42.094 -14.625 1 96.75 119 ALA A C 1
ATOM 926 O O . ALA A 1 119 ? 7.207 -43.031 -15.141 1 96.75 119 ALA A O 1
ATOM 927 N N . ASN A 1 120 ? 5.453 -42.375 -14.008 1 95.81 120 ASN A N 1
ATOM 928 C CA . ASN A 1 120 ? 4.855 -43.688 -13.914 1 95.81 120 ASN A CA 1
ATOM 929 C C . ASN A 1 120 ? 4.422 -44.219 -15.281 1 95.81 120 ASN A C 1
ATOM 931 O O . ASN A 1 120 ? 4.637 -45.375 -15.609 1 95.81 120 ASN A O 1
ATOM 935 N N . ALA A 1 121 ? 3.824 -43.344 -16.078 1 92.69 121 ALA A N 1
ATOM 936 C CA . ALA A 1 121 ? 3.385 -43.719 -17.422 1 92.69 121 ALA A CA 1
ATOM 937 C C . ALA A 1 121 ? 4.57 -44.094 -18.297 1 92.69 121 ALA A C 1
ATOM 939 O O . ALA A 1 121 ? 4.508 -45.062 -19.047 1 92.69 121 ALA A O 1
ATOM 940 N N . LEU A 1 122 ? 5.625 -43.375 -18.125 1 92.12 122 LEU A N 1
ATOM 941 C CA . LEU A 1 122 ? 6.828 -43.625 -18.906 1 92.12 122 LEU A CA 1
ATOM 942 C C . LEU A 1 122 ? 7.469 -44.969 -18.484 1 92.12 122 LEU A C 1
ATOM 944 O O . LEU A 1 122 ? 7.988 -45.688 -19.312 1 92.12 122 LEU A O 1
ATOM 948 N N . SER A 1 123 ? 7.363 -45.281 -17.219 1 92.81 123 SER A N 1
ATOM 949 C CA . SER A 1 123 ? 7.887 -46.562 -16.719 1 92.81 123 SER A CA 1
ATOM 950 C C . SER A 1 123 ? 7.121 -47.719 -17.297 1 92.81 123 SER A C 1
ATOM 952 O O . SER A 1 123 ? 7.715 -48.75 -17.641 1 92.81 123 SER A O 1
ATOM 954 N N . ILE A 1 124 ? 5.875 -47.625 -17.516 1 88.12 124 ILE A N 1
ATOM 955 C CA . ILE A 1 124 ? 5.027 -48.656 -18.094 1 88.12 124 ILE A CA 1
ATOM 956 C C . ILE A 1 124 ? 5.371 -48.844 -19.562 1 88.12 124 ILE A C 1
ATOM 958 O O . ILE A 1 124 ? 5.48 -49.969 -20.047 1 88.12 124 ILE A O 1
ATOM 962 N N . ILE A 1 125 ? 5.633 -47.781 -20.219 1 85.62 125 ILE A N 1
ATOM 963 C CA . ILE A 1 125 ? 5.938 -47.812 -21.656 1 85.62 125 ILE A CA 1
ATOM 964 C C . ILE A 1 125 ? 7.293 -48.469 -21.875 1 85.62 125 ILE A C 1
ATOM 966 O O . ILE A 1 125 ? 7.438 -49.344 -22.75 1 85.62 125 ILE A O 1
ATOM 970 N N . ILE A 1 126 ? 8.25 -48.219 -21.031 1 85.94 126 ILE A N 1
ATOM 971 C CA . ILE A 1 126 ? 9.602 -48.75 -21.172 1 85.94 126 ILE A CA 1
ATOM 972 C C . ILE A 1 126 ? 9.625 -50.219 -20.812 1 85.94 126 ILE A C 1
ATOM 974 O O . ILE A 1 126 ? 10.266 -51.031 -21.5 1 85.94 126 ILE A O 1
ATOM 978 N N . SER A 1 127 ? 8.859 -50.75 -19.844 1 84.06 127 SER A N 1
ATOM 979 C CA . SER A 1 127 ? 8.82 -52.156 -19.406 1 84.06 127 SER A CA 1
ATOM 980 C C . SER A 1 127 ? 8.109 -53.031 -20.438 1 84.06 127 SER A C 1
ATOM 982 O O . SER A 1 127 ? 8.477 -54.188 -20.641 1 84.06 127 SER A O 1
ATOM 984 N N . SER A 1 128 ? 7.172 -52.5 -21.219 1 73.62 128 SER A N 1
ATOM 985 C CA . SER A 1 128 ? 6.453 -53.25 -22.25 1 73.62 128 SER A CA 1
ATOM 986 C C . SER A 1 128 ? 7.309 -53.438 -23.5 1 73.62 128 SER A C 1
ATOM 988 O O . SER A 1 128 ? 7.152 -54.406 -24.219 1 73.62 128 SER A O 1
ATOM 990 N N . GLN A 1 129 ? 8.172 -52.531 -23.688 1 65.75 129 GLN A N 1
ATOM 991 C CA . GLN A 1 129 ? 9.062 -52.625 -24.844 1 65.75 129 GLN A CA 1
ATOM 992 C C . GLN A 1 129 ? 10.188 -53.625 -24.594 1 65.75 129 GLN A C 1
ATOM 994 O O . GLN A 1 129 ? 10.602 -54.344 -25.5 1 65.75 129 GLN A O 1
ATOM 999 N N . GLU A 1 130 ? 10.633 -53.656 -23.344 1 63.16 130 GLU A N 1
ATOM 1000 C CA . GLU A 1 130 ? 11.68 -54.625 -22.984 1 63.16 130 GLU A CA 1
ATOM 1001 C C . GLU A 1 130 ? 11.133 -56.062 -22.969 1 63.16 130 GLU A C 1
ATOM 1003 O O . GLU A 1 130 ? 11.836 -57 -23.359 1 63.16 130 GLU A O 1
ATOM 1008 N N . GLY A 1 131 ? 9.883 -56.219 -22.625 1 55.94 131 GLY A N 1
ATOM 1009 C CA . GLY A 1 131 ? 9.266 -57.531 -22.688 1 55.94 131 GLY A CA 1
ATOM 1010 C C . GLY A 1 131 ? 9.031 -58.031 -24.094 1 55.94 131 GLY A C 1
ATOM 1011 O O . GLY A 1 131 ? 9.188 -59.219 -24.391 1 55.94 131 GLY A O 1
ATOM 1012 N N . TYR A 1 132 ? 8.711 -57.125 -24.953 1 52.22 132 TYR A N 1
ATOM 1013 C CA . TYR A 1 132 ? 8.531 -57.531 -26.344 1 52.22 132 TYR A CA 1
ATOM 1014 C C . TYR A 1 132 ? 9.867 -57.875 -26.984 1 52.22 132 TYR A C 1
ATOM 1016 O O . TYR A 1 132 ? 9.945 -58.812 -27.797 1 52.22 132 TYR A O 1
ATOM 1024 N N . GLN A 1 133 ? 10.875 -57.156 -26.688 1 50.44 133 GLN A N 1
ATOM 1025 C CA . GLN A 1 133 ? 12.18 -57.5 -27.234 1 50.44 133 GLN A CA 1
ATOM 1026 C C . GLN A 1 133 ? 12.672 -58.844 -26.672 1 50.44 133 GLN A C 1
ATOM 1028 O O . GLN A 1 133 ? 13.273 -59.656 -27.375 1 50.44 133 GLN A O 1
ATOM 1033 N N . LEU A 1 134 ? 12.383 -59.062 -25.438 1 48.97 134 LEU A N 1
ATOM 1034 C CA . LEU A 1 134 ? 12.797 -60.312 -24.844 1 48.97 134 LEU A CA 1
ATOM 1035 C C . LEU A 1 134 ? 11.984 -61.469 -25.391 1 48.97 134 LEU A C 1
ATOM 1037 O O . LEU A 1 134 ? 12.523 -62.562 -25.641 1 48.97 134 LEU A O 1
ATOM 1041 N N . ASN A 1 135 ? 10.742 -61.375 -25.625 1 49.88 135 ASN A N 1
ATOM 1042 C CA . ASN A 1 135 ? 9.922 -62.438 -26.188 1 49.88 135 ASN A CA 1
ATOM 1043 C C . ASN A 1 135 ? 10.289 -62.688 -27.656 1 49.88 135 ASN A C 1
ATOM 1045 O O . ASN A 1 135 ? 10.258 -63.844 -28.109 1 49.88 135 ASN A O 1
ATOM 1049 N N . HIS A 1 136 ? 10.68 -61.781 -28.344 1 46.88 136 HIS A N 1
ATOM 1050 C CA . HIS A 1 136 ? 11.141 -62 -29.703 1 46.88 136 HIS A CA 1
ATOM 1051 C C . HIS A 1 136 ? 12.5 -62.688 -29.734 1 46.88 136 HIS A C 1
ATOM 1053 O O . HIS A 1 136 ? 12.766 -63.5 -30.609 1 46.88 136 HIS A O 1
ATOM 1059 N N . ILE A 1 137 ? 13.273 -62.344 -28.781 1 47.5 137 ILE A N 1
ATOM 1060 C CA . ILE A 1 137 ? 14.562 -63.031 -28.672 1 47.5 137 ILE A CA 1
ATOM 1061 C C . ILE A 1 137 ? 14.352 -64.5 -28.234 1 47.5 137 ILE A C 1
ATOM 1063 O O . ILE A 1 137 ? 14.992 -65.375 -28.766 1 47.5 137 ILE A O 1
ATOM 1067 N N . THR A 1 138 ? 13.43 -64.688 -27.422 1 48.88 138 THR A N 1
ATOM 1068 C CA . THR A 1 138 ? 13.164 -66.062 -26.969 1 48.88 138 THR A CA 1
ATOM 1069 C C . THR A 1 138 ? 12.453 -66.875 -28.047 1 48.88 138 THR A C 1
ATOM 1071 O O . THR A 1 138 ? 12.711 -68.062 -28.219 1 48.88 138 THR A O 1
ATOM 1074 N N . GLU A 1 139 ? 11.609 -66.25 -28.75 1 46.5 139 GLU A N 1
ATOM 1075 C CA . GLU A 1 139 ? 10.922 -67 -29.828 1 46.5 139 GLU A CA 1
ATOM 1076 C C . GLU A 1 139 ? 11.859 -67.25 -31 1 46.5 139 GLU A C 1
ATOM 1078 O O . GLU A 1 139 ? 11.781 -68.312 -31.641 1 46.5 139 GLU A O 1
ATOM 1083 N N . LYS A 1 140 ? 12.711 -66.25 -31.25 1 46.81 140 LYS A N 1
ATOM 1084 C CA . LYS A 1 140 ? 13.711 -66.562 -32.281 1 46.81 140 LYS A CA 1
ATOM 1085 C C . LYS A 1 140 ? 14.68 -67.625 -31.828 1 46.81 140 LYS A C 1
ATOM 1087 O O . LYS A 1 140 ? 15.078 -68.5 -32.625 1 46.81 140 LYS A O 1
ATOM 1092 N N . ASN A 1 141 ? 14.977 -67.625 -30.656 1 46.16 141 ASN A N 1
ATOM 1093 C CA . ASN A 1 141 ? 15.883 -68.688 -30.156 1 46.16 141 ASN A CA 1
ATOM 1094 C C . ASN A 1 141 ? 15.188 -70.062 -30.062 1 46.16 141 ASN A C 1
ATOM 1096 O O . ASN A 1 141 ? 15.828 -71.062 -30.219 1 46.16 141 ASN A O 1
ATOM 1100 N N . ASN A 1 142 ? 13.961 -70.062 -29.844 1 45.69 142 ASN A N 1
ATOM 1101 C CA . ASN A 1 142 ? 13.25 -71.312 -29.844 1 45.69 142 ASN A CA 1
ATOM 1102 C C . ASN A 1 142 ? 13.117 -71.875 -31.25 1 45.69 142 ASN A C 1
ATOM 1104 O O . ASN A 1 142 ? 13.008 -73.125 -31.438 1 45.69 142 ASN A O 1
ATOM 1108 N N . TYR A 1 143 ? 13.133 -71 -32.25 1 37.03 143 TYR A N 1
ATOM 1109 C CA . TYR A 1 143 ? 13.18 -71.562 -33.594 1 37.03 143 TYR A CA 1
ATOM 1110 C C . TYR A 1 143 ? 14.57 -72.062 -33.938 1 37.03 143 TYR A C 1
ATOM 1112 O O . TYR A 1 143 ? 14.711 -73.062 -34.656 1 37.03 143 TYR A O 1
ATOM 1120 N N . ASN A 1 144 ? 15.516 -71.438 -33.438 1 42.28 144 ASN A N 1
ATOM 1121 C CA . ASN A 1 144 ? 16.844 -71.938 -33.75 1 42.28 144 ASN A CA 1
ATOM 1122 C C . ASN A 1 144 ? 17.219 -73.188 -32.906 1 42.28 144 ASN A C 1
ATOM 1124 O O . ASN A 1 144 ? 18.109 -73.938 -33.25 1 42.28 144 ASN A O 1
ATOM 1128 N N . LEU A 1 145 ? 16.656 -73.312 -31.734 1 41.47 145 LEU A N 1
ATOM 1129 C CA . LEU A 1 145 ? 16.953 -74.5 -30.938 1 41.47 145 LEU A CA 1
ATOM 1130 C C . LEU A 1 145 ? 16.219 -75.688 -31.5 1 41.47 145 LEU A C 1
ATOM 1132 O O . LEU A 1 145 ? 16.703 -76.812 -31.391 1 41.47 145 LEU A O 1
ATOM 1136 N N . ILE A 1 146 ? 15.086 -75.438 -32.125 1 39.31 146 ILE A N 1
ATOM 1137 C CA . ILE A 1 146 ? 14.453 -76.625 -32.719 1 39.31 146 ILE A CA 1
ATOM 1138 C C . ILE A 1 146 ? 15.25 -77.062 -33.969 1 39.31 146 ILE A C 1
ATOM 1140 O O . ILE A 1 146 ? 15.336 -78.25 -34.25 1 39.31 146 ILE A O 1
ATOM 1144 N N . ASP A 1 147 ? 15.898 -76.125 -34.5 1 38.09 147 ASP A N 1
ATOM 1145 C CA . ASP A 1 147 ? 16.734 -76.5 -35.625 1 38.09 147 ASP A CA 1
ATOM 1146 C C . ASP A 1 147 ? 18.031 -77.188 -35.125 1 38.09 147 ASP A C 1
ATOM 1148 O O . ASP A 1 147 ? 18.516 -78.125 -35.719 1 38.09 147 ASP A O 1
ATOM 1152 N N . TYR A 1 148 ? 18.516 -76.688 -33.969 1 33.75 148 TYR A N 1
ATOM 1153 C CA . TYR A 1 148 ? 19.781 -77.25 -33.531 1 33.75 148 TYR A CA 1
ATOM 1154 C C . TYR A 1 148 ? 19.547 -78.625 -32.844 1 33.75 148 TYR A C 1
ATOM 1156 O O . TYR A 1 148 ? 20.422 -79.5 -32.844 1 33.75 148 TYR A O 1
ATOM 1164 N N . GLN A 1 149 ? 18.5 -78.812 -32.188 1 34.97 149 GLN A N 1
ATOM 1165 C CA . GLN A 1 149 ? 18.297 -80.062 -31.562 1 34.97 149 GLN A CA 1
ATOM 1166 C C . GLN A 1 149 ? 18.016 -81.188 -32.625 1 34.97 149 GLN A C 1
ATOM 1168 O O . GLN A 1 149 ? 18.391 -82.312 -32.438 1 34.97 149 GLN A O 1
ATOM 1173 N N . GLN A 1 150 ? 17.453 -80.812 -33.75 1 33.66 150 GLN A N 1
ATOM 1174 C CA . GLN A 1 150 ? 17.344 -81.812 -34.812 1 33.66 150 GLN A CA 1
ATOM 1175 C C . GLN A 1 150 ? 18.703 -82.062 -35.406 1 33.66 150 GLN A C 1
ATOM 1177 O O . GLN A 1 150 ? 18.922 -83.188 -35.938 1 33.66 150 GLN A O 1
ATOM 1182 N N . LEU A 1 151 ? 19.625 -81.125 -35.312 1 31.53 151 LEU A N 1
ATOM 1183 C CA . LEU A 1 151 ? 20.938 -81.438 -35.875 1 31.53 151 LEU A CA 1
ATOM 1184 C C . LEU A 1 151 ? 21.781 -82.25 -34.875 1 31.53 151 LEU A C 1
ATOM 1186 O O . LEU A 1 151 ? 22.578 -83.062 -35.281 1 31.53 151 LEU A O 1
ATOM 1190 N N . ARG A 1 152 ? 21.656 -82 -33.531 1 34.03 152 ARG A N 1
ATOM 1191 C CA . ARG A 1 152 ? 22.578 -82.688 -32.656 1 34.03 152 ARG A CA 1
ATOM 1192 C C . ARG A 1 152 ? 22.234 -84.188 -32.562 1 34.03 152 ARG A C 1
ATOM 1194 O O . ARG A 1 152 ? 23.031 -85 -32.062 1 34.03 152 ARG A O 1
ATOM 1201 N N . GLU A 1 153 ? 20.984 -84.5 -32.781 1 34.59 153 GLU A N 1
ATOM 1202 C CA . GLU A 1 153 ? 20.781 -86 -32.656 1 34.59 153 GLU A CA 1
ATOM 1203 C C . GLU A 1 153 ? 21.562 -86.75 -33.719 1 34.59 153 GLU A C 1
ATOM 1205 O O . GLU A 1 153 ? 21.641 -87.938 -33.688 1 34.59 153 GLU A O 1
ATOM 1210 N N . CYS A 1 154 ? 21.922 -86 -34.812 1 29.31 154 CYS A N 1
ATOM 1211 C CA . CYS A 1 154 ? 22.656 -86.875 -35.75 1 29.31 154 CYS A CA 1
ATOM 1212 C C . CYS A 1 154 ? 24.094 -87.062 -35.25 1 29.31 154 CYS A C 1
ATOM 1214 O O . CYS A 1 154 ? 24.703 -88.125 -35.562 1 29.31 154 CYS A O 1
ATOM 1216 N N . ASN A 1 155 ? 24.703 -86 -34.656 1 29.25 155 ASN A N 1
ATOM 1217 C CA . ASN A 1 155 ? 26.156 -86.125 -34.625 1 29.25 155 ASN A CA 1
ATOM 1218 C C . ASN A 1 155 ? 26.641 -86.875 -33.406 1 29.25 155 ASN A C 1
ATOM 1220 O O . ASN A 1 155 ? 27.828 -86.938 -33.094 1 29.25 155 ASN A O 1
ATOM 1224 N N . ILE A 1 156 ? 25.844 -87.188 -32.438 1 30.38 156 ILE A N 1
ATOM 1225 C CA . ILE A 1 156 ? 26.438 -87.75 -31.219 1 30.38 156 ILE A CA 1
ATOM 1226 C C . ILE A 1 156 ? 27.156 -89.062 -31.5 1 30.38 156 ILE A C 1
ATOM 1228 O O . ILE A 1 156 ? 27.609 -89.688 -30.562 1 30.38 156 ILE A O 1
ATOM 1232 N N . ASN A 1 157 ? 27.172 -89.5 -32.75 1 26.62 157 ASN A N 1
ATOM 1233 C CA . ASN A 1 157 ? 27.812 -90.812 -32.719 1 26.62 157 ASN A CA 1
ATOM 1234 C C . ASN A 1 157 ? 29.281 -90.688 -32.344 1 26.62 157 ASN A C 1
ATOM 1236 O O . ASN A 1 157 ? 29.922 -91.688 -32.031 1 26.62 157 ASN A O 1
ATOM 1240 N N . GLU A 1 158 ? 30 -89.625 -32.875 1 28.17 158 GLU A N 1
ATOM 1241 C CA . GLU A 1 158 ? 31.422 -89.938 -32.969 1 28.17 158 GLU A CA 1
ATOM 1242 C C . GLU A 1 158 ? 32.156 -89.625 -31.656 1 28.17 158 GLU A C 1
ATOM 1244 O O . GLU A 1 158 ? 33.375 -89.438 -31.641 1 28.17 158 GLU A O 1
ATOM 1249 N N . ASN A 1 159 ? 31.562 -89.5 -30.531 1 24.73 159 ASN A N 1
ATOM 1250 C CA . ASN A 1 159 ? 32.219 -88.938 -29.375 1 24.73 159 ASN A CA 1
ATOM 1251 C C . ASN A 1 159 ? 33.438 -89.75 -28.938 1 24.73 159 ASN A C 1
ATOM 1253 O O . ASN A 1 159 ? 33.656 -89.938 -27.734 1 24.73 159 ASN A O 1
ATOM 1257 N N . ALA A 1 160 ? 33.875 -90.812 -29.578 1 22.95 160 ALA A N 1
ATOM 1258 C CA . ALA A 1 160 ? 34.594 -91.812 -28.844 1 22.95 160 ALA A CA 1
ATOM 1259 C C . ALA A 1 160 ? 35.875 -91.25 -28.219 1 22.95 160 ALA A C 1
ATOM 1261 O O . ALA A 1 160 ? 36.281 -91.625 -27.125 1 22.95 160 ALA A O 1
ATOM 1262 N N . SER A 1 161 ? 36.656 -90.438 -28.984 1 20.61 161 SER A N 1
ATOM 1263 C CA . SER A 1 161 ? 38.094 -90.75 -28.781 1 20.61 161 SER A CA 1
ATOM 1264 C C . SER A 1 161 ? 38.594 -90.062 -27.516 1 20.61 161 SER A C 1
ATOM 1266 O O . SER A 1 161 ? 39.312 -90.688 -26.703 1 20.61 161 SER A O 1
ATOM 1268 N N . TYR A 1 162 ? 38.875 -88.625 -27.469 1 19.52 162 TYR A N 1
ATOM 1269 C CA . TYR A 1 162 ? 40.188 -88.125 -26.984 1 19.52 162 TYR A CA 1
ATOM 1270 C C . TYR A 1 162 ? 40.125 -87.875 -25.484 1 19.52 162 TYR A C 1
ATOM 1272 O O . TYR A 1 162 ? 39.594 -86.875 -25.047 1 19.52 162 TYR A O 1
ATOM 1280 N N . THR A 1 163 ? 39.75 -88.625 -24.547 1 19.78 163 THR A N 1
ATOM 1281 C CA . THR A 1 163 ? 39.625 -88.438 -23.094 1 19.78 163 THR A CA 1
ATOM 1282 C C . THR A 1 163 ? 40.969 -88.125 -22.484 1 19.78 163 THR A C 1
ATOM 1284 O O . THR A 1 163 ? 41.094 -88 -21.266 1 19.78 163 THR A O 1
ATOM 1287 N N . ARG A 1 164 ? 42.094 -88.062 -23.203 1 19.61 164 ARG A N 1
ATOM 1288 C CA . ARG A 1 164 ? 43.312 -88.312 -22.453 1 19.61 164 ARG A CA 1
ATOM 1289 C C . ARG A 1 164 ? 43.688 -87.125 -21.578 1 19.61 164 ARG A C 1
ATOM 1291 O O . ARG A 1 164 ? 44.281 -87.312 -20.531 1 19.61 164 ARG A O 1
ATOM 1298 N N . LEU A 1 165 ? 43.719 -85.812 -22.062 1 19.22 165 LEU A N 1
ATOM 1299 C CA . LEU A 1 165 ? 44.906 -85.125 -21.719 1 19.22 165 LEU A CA 1
ATOM 1300 C C . LEU A 1 165 ? 44.781 -84.438 -20.359 1 19.22 165 LEU A C 1
ATOM 1302 O O . LEU A 1 165 ? 45.656 -83.625 -19.969 1 19.22 165 LEU A O 1
ATOM 1306 N N . LEU A 1 166 ? 43.75 -84.375 -19.656 1 19.48 166 LEU A N 1
ATOM 1307 C CA . LEU A 1 166 ? 43.625 -83.312 -18.641 1 19.48 166 LEU A CA 1
ATOM 1308 C C . LEU A 1 166 ? 44.5 -83.625 -17.438 1 19.48 166 LEU A C 1
ATOM 1310 O O . LEU A 1 166 ? 44.344 -83 -16.375 1 19.48 166 LEU A O 1
ATOM 1314 N N . ASP A 1 167 ? 45.562 -84.375 -17.516 1 21.45 167 ASP A N 1
ATOM 1315 C CA . ASP A 1 167 ? 46 -84.812 -16.219 1 21.45 167 ASP A CA 1
ATOM 1316 C C . ASP A 1 167 ? 46.719 -83.75 -15.43 1 21.45 167 ASP A C 1
ATOM 1318 O O . ASP A 1 167 ? 47.375 -84 -14.422 1 21.45 167 ASP A O 1
ATOM 1322 N N . LEU A 1 168 ? 46.75 -82.375 -15.844 1 21.19 168 LEU A N 1
ATOM 1323 C CA . LEU A 1 168 ? 47.906 -81.75 -15.203 1 21.19 168 LEU A CA 1
ATOM 1324 C C . LEU A 1 168 ? 47.688 -81.688 -13.695 1 21.19 168 LEU A C 1
ATOM 1326 O O . LEU A 1 168 ? 46.562 -81.375 -13.242 1 21.19 168 LEU A O 1
ATOM 1330 N N . PRO A 1 169 ? 48.812 -81.875 -12.836 1 22.41 169 PRO A N 1
ATOM 1331 C CA . PRO A 1 169 ? 49 -82.25 -11.414 1 22.41 169 PRO A CA 1
ATOM 1332 C C . PRO A 1 169 ? 48.875 -81 -10.516 1 22.41 169 PRO A C 1
ATOM 1334 O O . PRO A 1 169 ? 49.156 -79.875 -10.945 1 22.41 169 PRO A O 1
ATOM 1337 N N . VAL A 1 170 ? 47.906 -80.875 -9.562 1 21.86 170 VAL A N 1
ATOM 1338 C CA . VAL A 1 170 ? 47.594 -80.062 -8.398 1 21.86 170 VAL A CA 1
ATOM 1339 C C . VAL A 1 170 ? 48.781 -80.062 -7.441 1 21.86 170 VAL A C 1
ATOM 1341 O O . VAL A 1 170 ? 49.031 -81.062 -6.73 1 21.86 170 VAL A O 1
ATOM 1344 N N . THR A 1 171 ? 50 -79.5 -7.895 1 20.31 171 THR A N 1
ATOM 1345 C CA . THR A 1 171 ? 51.062 -79.625 -6.887 1 20.31 171 THR A CA 1
ATOM 1346 C C . THR A 1 171 ? 50.781 -78.688 -5.707 1 20.31 171 THR A C 1
ATOM 1348 O O . THR A 1 171 ? 50.188 -77.625 -5.875 1 20.31 171 THR A O 1
ATOM 1351 N N . ASP A 1 172 ? 51.031 -79.125 -4.359 1 22.59 172 ASP A N 1
ATOM 1352 C CA . ASP A 1 172 ? 50.938 -78.938 -2.92 1 22.59 172 ASP A CA 1
ATOM 1353 C C . ASP A 1 172 ? 51.938 -77.875 -2.463 1 22.5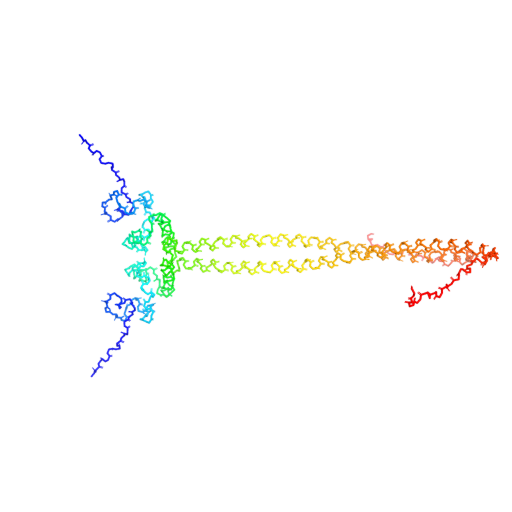9 172 ASP A C 1
ATOM 1355 O O . ASP A 1 172 ? 52.062 -77.562 -1.267 1 22.59 172 ASP A O 1
ATOM 1359 N N . SER A 1 173 ? 52.875 -77.312 -3.285 1 20.12 173 SER A N 1
ATOM 1360 C CA . SER A 1 173 ? 54.062 -77.125 -2.492 1 20.12 173 SER A CA 1
ATOM 1361 C C . SER A 1 173 ? 53.812 -76 -1.439 1 20.12 173 SER A C 1
ATOM 1363 O O . SER A 1 173 ? 54.125 -76.25 -0.259 1 20.12 173 SER A O 1
ATOM 1365 N N . ASP A 1 174 ? 54.75 -75 -1.393 1 20.97 174 ASP A N 1
ATOM 1366 C CA . ASP A 1 174 ? 55.875 -74.562 -0.548 1 20.97 174 ASP A CA 1
ATOM 1367 C C . ASP A 1 174 ? 55.469 -73.438 0.366 1 20.97 174 ASP A C 1
ATOM 1369 O O . ASP A 1 174 ? 55.062 -72.375 -0.11 1 20.97 174 ASP A O 1
ATOM 1373 N N . LEU A 1 175 ? 55.25 -73.75 1.714 1 20.31 175 LEU A N 1
ATOM 1374 C CA . LEU A 1 175 ? 55.156 -73.312 3.113 1 20.31 175 LEU A CA 1
ATOM 1375 C C . LEU A 1 175 ? 56.219 -72.312 3.473 1 20.31 175 LEU A C 1
ATOM 1377 O O . LEU A 1 175 ? 57.188 -72.062 2.707 1 20.31 175 LEU A O 1
ATOM 1381 N N . LYS A 1 176 ? 56.781 -72.5 4.77 1 23.73 176 LYS A N 1
ATOM 1382 C CA . LYS A 1 176 ? 57.375 -71.625 5.793 1 23.73 176 LYS A CA 1
ATOM 1383 C C . LYS A 1 176 ? 58.656 -70.938 5.273 1 23.73 176 LYS A C 1
ATOM 1385 O O . LYS A 1 176 ? 58.969 -69.812 5.66 1 23.73 176 LYS A O 1
ATOM 1390 N N . HIS A 1 177 ? 59.469 -71.812 5.086 1 20.45 177 HIS A N 1
ATOM 1391 C CA . HIS A 1 177 ? 60.812 -71.875 5.676 1 20.45 177 HIS A CA 1
ATOM 1392 C C . HIS A 1 177 ? 61.75 -70.938 4.949 1 20.45 177 HIS A C 1
ATOM 1394 O O . HIS A 1 177 ? 62.594 -70.25 5.578 1 20.45 177 HIS A O 1
ATOM 1400 N N . MET A 1 178 ? 62.312 -71.375 4.023 1 18.67 178 MET A N 1
ATOM 1401 C CA . MET A 1 178 ? 63.719 -71.188 3.727 1 18.67 178 MET A CA 1
ATOM 1402 C C . MET A 1 178 ? 63.969 -70 2.848 1 18.67 178 MET A C 1
ATOM 1404 O O . MET A 1 178 ? 63.219 -69.75 1.894 1 18.67 178 MET A O 1
ATOM 1408 N N . MET B 1 1 ? -24.219 17.672 47.625 1 30.72 1 MET B N 1
ATOM 1409 C CA . MET B 1 1 ? -24.328 17.359 46.188 1 30.72 1 MET B CA 1
ATOM 1410 C C . MET B 1 1 ? -22.953 17.375 45.531 1 30.72 1 MET B C 1
ATOM 1412 O O . MET B 1 1 ? -22.469 18.438 45.125 1 30.72 1 MET B O 1
ATOM 1416 N N . GLU B 1 2 ? -22.016 16.766 46.094 1 35.16 2 GLU B N 1
ATOM 1417 C CA . GLU B 1 2 ? -20.625 16.703 45.656 1 35.16 2 GLU B CA 1
ATOM 1418 C C . GLU B 1 2 ? -20.531 16.156 44.219 1 35.16 2 GLU B C 1
ATOM 1420 O O . GLU B 1 2 ? -20.906 15.023 43.938 1 35.16 2 GLU B O 1
ATOM 1425 N N . SER B 1 3 ? -21.078 16.984 43.25 1 37.94 3 SER B N 1
ATOM 1426 C CA . SER B 1 3 ? -20.938 16.672 41.844 1 37.94 3 SER B CA 1
ATOM 1427 C C . SER B 1 3 ? -19.562 16.094 41.531 1 37.94 3 SER B C 1
ATOM 1429 O O . SER B 1 3 ? -18.562 16.781 41.594 1 37.94 3 SER B O 1
ATOM 1431 N N . TYR B 1 4 ? -19.266 14.93 41.938 1 38.53 4 TYR B N 1
ATOM 1432 C CA . TYR B 1 4 ? -18.203 14.117 41.375 1 38.53 4 TYR B CA 1
ATOM 1433 C C . TYR B 1 4 ? -18.203 14.219 39.844 1 38.53 4 TYR B C 1
ATOM 1435 O O . TYR B 1 4 ? -19.094 13.672 39.188 1 38.53 4 TYR B O 1
ATOM 1443 N N . GLY B 1 5 ? -18.125 15.344 39.25 1 39.88 5 GLY B N 1
ATOM 1444 C CA . GLY B 1 5 ? -17.922 15.414 37.812 1 39.88 5 GLY B CA 1
ATOM 1445 C C . GLY B 1 5 ? -17.109 14.258 37.281 1 39.88 5 GLY B C 1
ATOM 1446 O O . GLY B 1 5 ? -16.078 13.898 37.844 1 39.88 5 GLY B O 1
ATOM 1447 N N . LYS B 1 6 ? -17.656 13.219 36.875 1 51.31 6 LYS B N 1
ATOM 1448 C CA . LYS B 1 6 ? -17.016 12.055 36.25 1 51.31 6 LYS B CA 1
ATOM 1449 C C . LYS B 1 6 ? -15.711 12.445 35.562 1 51.31 6 LYS B C 1
ATOM 1451 O O . LYS B 1 6 ? -15.711 13.266 34.656 1 51.31 6 LYS B O 1
ATOM 1456 N N . ASN B 1 7 ? -14.609 12.859 36.312 1 59.97 7 ASN B N 1
ATOM 1457 C CA . ASN B 1 7 ? -13.234 13.102 35.906 1 59.97 7 ASN B CA 1
ATOM 1458 C C . ASN B 1 7 ? -12.867 12.328 34.625 1 59.97 7 ASN B C 1
ATOM 1460 O O . ASN B 1 7 ? -12.57 11.133 34.688 1 59.97 7 ASN B O 1
ATOM 1464 N N . ILE B 1 8 ? -13.367 12.633 33.562 1 72.62 8 ILE B N 1
ATOM 1465 C CA . ILE B 1 8 ? -12.992 12.008 32.281 1 72.62 8 ILE B CA 1
ATOM 1466 C C . ILE B 1 8 ? -11.484 12.141 32.094 1 72.62 8 ILE B C 1
ATOM 1468 O O . ILE B 1 8 ? -10.922 13.219 32.25 1 72.62 8 ILE B O 1
ATOM 1472 N N . MET B 1 9 ? -10.828 10.961 32.125 1 87.88 9 MET B N 1
ATOM 1473 C CA . MET B 1 9 ? -9.414 10.977 31.766 1 87.88 9 MET B CA 1
ATOM 1474 C C . MET B 1 9 ? -9.211 11.609 30.391 1 87.88 9 MET B C 1
ATOM 1476 O O . MET B 1 9 ? -9.852 11.219 29.422 1 87.88 9 MET B O 1
ATOM 1480 N N . PRO B 1 10 ? -8.508 12.734 30.375 1 95.19 10 PRO B N 1
ATOM 1481 C CA . PRO B 1 10 ? -8.297 13.414 29.094 1 95.19 10 PRO B CA 1
ATOM 1482 C C . PRO B 1 10 ? -7.738 12.477 28.016 1 95.19 10 PRO B C 1
ATOM 1484 O O . PRO B 1 10 ? -6.949 11.578 28.328 1 95.19 10 PRO B O 1
ATOM 1487 N N . CYS B 1 11 ? -8.172 12.641 26.812 1 97.12 11 CYS B N 1
ATOM 1488 C CA . CYS B 1 11 ? -7.648 11.836 25.719 1 97.12 11 CYS B CA 1
ATOM 1489 C C . CYS B 1 11 ? -6.199 12.211 25.422 1 97.12 11 CYS B C 1
ATOM 1491 O O . CYS B 1 11 ? -5.684 13.195 25.938 1 97.12 11 CYS B O 1
ATOM 1493 N N . ALA B 1 12 ? -5.551 11.461 24.656 1 97.88 12 ALA B N 1
ATOM 1494 C CA . ALA B 1 12 ? -4.145 11.672 24.328 1 97.88 12 ALA B CA 1
ATOM 1495 C C . ALA B 1 12 ? -3.945 12.984 23.578 1 97.88 12 ALA B C 1
ATOM 1497 O O . ALA B 1 12 ? -2.928 13.656 23.75 1 97.88 12 ALA B O 1
ATOM 1498 N N . ALA B 1 13 ? -4.93 13.359 22.75 1 98.19 13 ALA B N 1
ATOM 1499 C CA . ALA B 1 13 ? -4.848 14.594 21.984 1 98.19 13 ALA B CA 1
ATOM 1500 C C . ALA B 1 13 ? -4.883 15.812 22.906 1 98.19 13 ALA B C 1
ATOM 1502 O O . ALA B 1 13 ? -4.02 16.688 22.812 1 98.19 13 ALA B O 1
ATOM 1503 N N . CYS B 1 14 ? -5.816 15.82 23.734 1 97.88 14 CYS 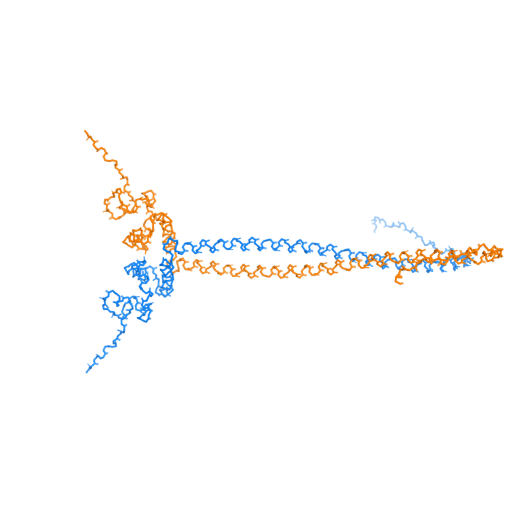B N 1
ATOM 1504 C CA . CYS B 1 14 ? -5.988 16.969 24.625 1 97.88 14 CYS B CA 1
ATOM 1505 C C . CYS B 1 14 ? -4.809 17.094 25.594 1 97.88 14 CYS B C 1
ATOM 1507 O O . CYS B 1 14 ? -4.398 18.203 25.922 1 97.88 14 CYS B O 1
ATOM 1509 N N . LYS B 1 15 ? -4.289 16.016 26.016 1 97.19 15 LYS B N 1
ATOM 1510 C CA . LYS B 1 15 ? -3.094 16.047 26.859 1 97.19 15 LYS B CA 1
ATOM 1511 C C . LYS B 1 15 ? -1.914 16.656 26.109 1 97.19 15 LYS B C 1
ATOM 1513 O O . LYS B 1 15 ? -1.217 17.531 26.641 1 97.19 15 LYS B O 1
ATOM 1518 N N . LEU B 1 16 ? -1.695 16.172 24.906 1 97.81 16 LEU B N 1
ATOM 1519 C CA . LEU B 1 16 ? -0.572 16.625 24.094 1 97.81 16 LEU B CA 1
ATOM 1520 C C . LEU B 1 16 ? -0.741 18.094 23.719 1 97.81 16 LEU B C 1
ATOM 1522 O O . LEU B 1 16 ? 0.237 18.844 23.672 1 97.81 16 LEU B O 1
ATOM 1526 N N . LEU B 1 17 ? -1.947 18.469 23.469 1 97.5 17 LEU B N 1
ATOM 1527 C CA . LEU B 1 17 ? -2.223 19.812 22.969 1 97.5 17 LEU B CA 1
ATOM 1528 C C . LEU B 1 17 ? -2.48 20.766 24.125 1 97.5 17 LEU B C 1
ATOM 1530 O O . LEU B 1 17 ? -2.713 21.953 23.922 1 97.5 17 LEU B O 1
ATOM 1534 N N . ARG B 1 18 ? -2.492 20.203 25.328 1 96.5 18 ARG B N 1
ATOM 1535 C CA . ARG B 1 18 ? -2.711 20.984 26.547 1 96.5 18 ARG B CA 1
ATOM 1536 C C . ARG B 1 18 ? -4.051 21.719 26.484 1 96.5 18 ARG B C 1
ATOM 1538 O O . ARG B 1 18 ? -4.117 22.922 26.719 1 96.5 18 ARG B O 1
ATOM 1545 N N . ARG B 1 19 ? -5.043 20.969 26.156 1 94.88 19 ARG B N 1
ATOM 1546 C CA . ARG B 1 19 ? -6.418 21.438 26.125 1 94.88 19 ARG B CA 1
ATOM 1547 C C . ARG B 1 19 ? -7.289 20.672 27.109 1 94.88 19 ARG B C 1
ATOM 1549 O O . ARG B 1 19 ? -6.938 19.562 27.516 1 94.88 19 ARG B O 1
ATOM 1556 N N . ARG B 1 20 ? -8.391 21.344 27.453 1 94.12 20 ARG B N 1
ATOM 1557 C CA . ARG B 1 20 ? -9.367 20.672 28.297 1 94.12 20 ARG B CA 1
ATOM 1558 C C . ARG B 1 20 ? -10.211 19.688 27.484 1 94.12 20 ARG B C 1
ATOM 1560 O O . ARG B 1 20 ? -10.922 20.094 26.562 1 94.12 20 ARG B O 1
ATOM 1567 N N . CYS B 1 21 ? -10.148 18.453 27.938 1 96.06 21 CYS B N 1
ATOM 1568 C CA . CYS B 1 21 ? -10.898 17.422 27.25 1 96.06 21 CYS B CA 1
ATOM 1569 C C . CYS B 1 21 ? -12.336 17.359 27.75 1 96.06 21 CYS B C 1
ATOM 1571 O O . CYS B 1 21 ? -12.586 17.375 28.953 1 96.06 21 CYS B O 1
ATOM 1573 N N . THR B 1 22 ? -13.289 17.422 26.828 1 94.62 22 THR B N 1
ATOM 1574 C CA . THR B 1 22 ? -14.711 17.375 27.172 1 94.62 22 THR B CA 1
ATOM 1575 C C . THR B 1 22 ? -15.375 16.156 26.547 1 94.62 22 THR B C 1
ATOM 1577 O O . THR B 1 22 ? -14.758 15.438 25.75 1 94.62 22 THR B O 1
ATOM 1580 N N . LYS B 1 23 ? -16.609 15.867 26.906 1 91.94 23 LYS B N 1
ATOM 1581 C CA . LYS B 1 23 ? -17.375 14.734 26.391 1 91.94 23 LYS B CA 1
ATOM 1582 C C . LYS B 1 23 ? -17.594 14.844 24.891 1 91.94 23 LYS B C 1
ATOM 1584 O O . LYS B 1 23 ? -17.781 13.844 24.203 1 91.94 23 LYS B O 1
ATOM 1589 N N . ASP B 1 24 ? -17.406 16.016 24.297 1 93.25 24 ASP B N 1
ATOM 1590 C CA . ASP B 1 24 ? -17.656 16.25 22.891 1 93.25 24 ASP B CA 1
ATOM 1591 C C . ASP B 1 24 ? -16.344 16.281 22.094 1 93.25 24 ASP B C 1
ATOM 1593 O O . ASP B 1 24 ? -16.344 16.578 20.891 1 93.25 24 ASP B O 1
ATOM 1597 N N . CYS B 1 25 ? -15.312 15.906 22.75 1 96.25 25 CYS B N 1
ATOM 1598 C CA . CYS B 1 25 ? -14.016 15.922 22.078 1 96.25 25 CYS B CA 1
ATOM 1599 C C . CYS B 1 25 ? -13.984 14.922 20.938 1 96.25 25 CYS B C 1
ATOM 1601 O O . CYS B 1 25 ? -14.242 13.734 21.125 1 96.25 25 CYS B O 1
ATOM 1603 N N . ILE B 1 26 ? -13.625 15.383 19.766 1 96.56 26 ILE B N 1
ATOM 1604 C CA . ILE B 1 26 ? -13.656 14.586 18.547 1 96.56 26 ILE B CA 1
ATOM 1605 C C . ILE B 1 26 ? -12.57 13.516 18.594 1 96.56 26 ILE B C 1
ATOM 1607 O O . ILE B 1 26 ? -12.641 12.508 17.875 1 96.56 26 ILE B O 1
ATOM 1611 N N . PHE B 1 27 ? -11.633 13.703 19.484 1 97.56 27 PHE B N 1
ATOM 1612 C CA . PHE B 1 27 ? -10.492 12.805 19.531 1 97.56 27 PHE B CA 1
ATOM 1613 C C . PHE B 1 27 ? -10.695 11.734 20.594 1 97.56 27 PHE B C 1
ATOM 1615 O O . PHE B 1 27 ? -10.102 10.656 20.531 1 97.56 27 PHE B O 1
ATOM 1622 N N . LEU B 1 28 ? -11.508 12.008 21.562 1 96.12 28 LEU B N 1
ATOM 1623 C CA . LEU B 1 28 ? -11.672 11.203 22.766 1 96.12 28 LEU B CA 1
ATOM 1624 C C . LEU B 1 28 ? -11.961 9.75 22.422 1 96.12 28 LEU B C 1
ATOM 1626 O O . LEU B 1 28 ? -11.328 8.836 22.953 1 96.12 28 LEU B O 1
ATOM 1630 N N . PRO B 1 29 ? -12.836 9.43 21.469 1 95.62 29 PRO B N 1
ATOM 1631 C CA . PRO B 1 29 ? -13.172 8.031 21.188 1 95.62 29 PRO B CA 1
ATOM 1632 C C . PRO B 1 29 ? -12.047 7.285 20.469 1 95.62 29 PRO B C 1
ATOM 1634 O O . PRO B 1 29 ? -12 6.055 20.516 1 95.62 29 PRO B O 1
ATOM 1637 N N . TYR B 1 30 ? -11.094 8.023 19.891 1 97.31 30 TYR B N 1
ATOM 1638 C CA . TYR B 1 30 ? -10.211 7.359 18.938 1 97.31 30 TYR B CA 1
ATOM 1639 C C . TYR B 1 30 ? -8.758 7.41 19.406 1 97.31 30 TYR B C 1
ATOM 1641 O O . TYR B 1 30 ? -7.914 6.664 18.906 1 97.31 30 TYR B O 1
ATOM 1649 N N . PHE B 1 31 ? -8.547 8.281 20.359 1 97.88 31 PHE B N 1
ATOM 1650 C CA . PHE B 1 31 ? -7.18 8.461 20.844 1 97.88 31 PHE B CA 1
ATOM 1651 C C . PHE B 1 31 ? -7.137 8.422 22.375 1 97.88 31 PHE B C 1
ATOM 1653 O O . PHE B 1 31 ? -6.93 9.453 23.016 1 97.88 31 PHE B O 1
ATOM 1660 N N . PRO B 1 32 ? -7.23 7.293 22.891 1 95.5 32 PRO B N 1
ATOM 1661 C CA . PRO B 1 32 ? -7.227 7.145 24.344 1 95.5 32 PRO B CA 1
ATOM 1662 C C . PRO B 1 32 ? -5.883 7.512 24.969 1 95.5 32 PRO B C 1
ATOM 1664 O O . PRO B 1 32 ? -4.844 7.414 24.312 1 95.5 32 PRO B O 1
ATOM 1667 N N . PRO B 1 33 ? -5.887 7.844 26.281 1 94.81 33 PRO B N 1
ATOM 1668 C CA . PRO B 1 33 ? -4.66 8.289 26.953 1 94.81 33 PRO B CA 1
ATOM 1669 C C . PRO B 1 33 ? -3.646 7.16 27.125 1 94.81 33 PRO B C 1
ATOM 1671 O O . PRO B 1 33 ? -2.451 7.422 27.281 1 94.81 33 PRO B O 1
ATOM 1674 N N . CYS B 1 34 ? -4.074 6.004 27.031 1 95.75 34 CYS B N 1
ATOM 1675 C CA . CYS B 1 34 ? -3.176 4.871 27.234 1 95.75 34 CYS B CA 1
ATOM 1676 C C . CYS B 1 34 ? -2.344 4.602 26 1 95.75 34 CYS B C 1
ATOM 1678 O O . CYS B 1 34 ? -1.365 3.854 26.047 1 95.75 34 CYS B O 1
ATOM 1680 N N . GLU B 1 35 ? -2.646 5.176 24.844 1 96.44 35 GLU B N 1
ATOM 1681 C CA . GLU B 1 35 ? -1.884 5.031 23.609 1 96.44 35 GLU B CA 1
ATOM 1682 C C . GLU B 1 35 ? -1.488 6.395 23.047 1 96.44 35 GLU B C 1
ATOM 1684 O O . GLU B 1 35 ? -1.829 6.723 21.906 1 96.44 35 GLU B O 1
ATOM 1689 N N . PRO B 1 36 ? -0.709 7.129 23.812 1 97.44 36 PRO B N 1
ATOM 1690 C CA . PRO B 1 36 ? -0.398 8.508 23.438 1 97.44 36 PRO B CA 1
ATOM 1691 C C . PRO B 1 36 ? 0.421 8.594 22.141 1 97.44 36 PRO B C 1
ATOM 1693 O O . PRO B 1 36 ? 0.37 9.602 21.438 1 97.44 36 PRO B O 1
ATOM 1696 N N . GLN B 1 37 ? 1.122 7.543 21.781 1 98.19 37 GLN B N 1
ATOM 1697 C CA . GLN B 1 37 ? 1.983 7.559 20.609 1 98.19 37 GLN B CA 1
ATOM 1698 C C . GLN B 1 37 ? 1.161 7.637 19.328 1 98.19 37 GLN B C 1
ATOM 1700 O O . GLN B 1 37 ? 1.622 8.18 18.312 1 98.19 37 GLN B O 1
ATOM 1705 N N . LYS B 1 38 ? -0.071 7.145 19.344 1 98.31 38 LYS B N 1
ATOM 1706 C CA . LYS B 1 38 ? -0.915 7.156 18.156 1 98.31 38 LYS B CA 1
ATOM 1707 C C . LYS B 1 38 ? -1.257 8.578 17.734 1 98.31 38 LYS B C 1
ATOM 1709 O O . LYS B 1 38 ? -1.061 8.953 16.578 1 98.31 38 LYS B O 1
ATOM 1714 N N . PHE B 1 39 ? -1.727 9.336 18.719 1 98.38 39 PHE B N 1
ATOM 1715 C CA . PHE B 1 39 ? -2.062 10.711 18.359 1 98.38 39 PHE B CA 1
ATOM 1716 C C . PHE B 1 39 ? -0.804 11.508 18.062 1 98.38 39 PHE B C 1
ATOM 1718 O O . PHE B 1 39 ? -0.813 12.375 17.172 1 98.38 39 PHE B O 1
ATOM 1725 N N . ALA B 1 40 ? 0.279 11.227 18.781 1 98.44 40 ALA B N 1
ATOM 1726 C CA . ALA B 1 40 ? 1.533 11.922 18.516 1 98.44 40 ALA B CA 1
ATOM 1727 C C . ALA B 1 40 ? 1.977 11.727 17.062 1 98.44 40 ALA B C 1
ATOM 1729 O O . ALA B 1 40 ? 2.451 12.664 16.422 1 98.44 40 ALA B O 1
ATOM 1730 N N . ALA B 1 41 ? 1.804 10.555 16.562 1 98.31 41 ALA B N 1
ATOM 1731 C CA . ALA B 1 41 ? 2.189 10.258 15.195 1 98.31 41 ALA B CA 1
ATOM 1732 C C . ALA B 1 41 ? 1.312 11.008 14.203 1 98.31 41 ALA B C 1
ATOM 1734 O O . ALA B 1 41 ? 1.817 11.633 13.266 1 98.31 41 ALA B O 1
ATOM 1735 N N . VAL B 1 42 ? 0.013 10.977 14.453 1 98.38 42 VAL B N 1
ATOM 1736 C CA . VAL B 1 42 ? -0.921 11.617 13.531 1 98.38 42 VAL B CA 1
ATOM 1737 C C . VAL B 1 42 ? -0.739 13.133 13.578 1 98.38 42 VAL B C 1
ATOM 1739 O O . VAL B 1 42 ? -0.823 13.805 12.547 1 98.38 42 VAL B O 1
ATOM 1742 N N . HIS B 1 43 ? -0.444 13.625 14.727 1 98.06 43 HIS B N 1
ATOM 1743 C CA . HIS B 1 43 ? -0.212 15.055 14.883 1 98.06 43 HIS B CA 1
ATOM 1744 C C . HIS B 1 43 ? 1.03 15.5 14.117 1 98.06 43 HIS B C 1
ATOM 1746 O O . HIS B 1 43 ? 1.026 16.547 13.469 1 98.06 43 HIS B O 1
ATOM 1752 N N . ARG B 1 44 ? 2.049 14.727 14.227 1 97.19 44 ARG B N 1
ATOM 1753 C CA . ARG B 1 44 ? 3.32 15.078 13.602 1 97.19 44 ARG B CA 1
ATOM 1754 C C . ARG B 1 44 ? 3.199 15.062 12.078 1 97.19 44 ARG B C 1
ATOM 1756 O O . ARG B 1 44 ? 3.818 15.883 11.398 1 97.19 44 ARG B O 1
ATOM 1763 N N . VAL B 1 45 ? 2.377 14.219 11.555 1 98.12 45 VAL B N 1
ATOM 1764 C CA . VAL B 1 45 ? 2.344 14.008 10.109 1 98.12 45 VAL B CA 1
ATOM 1765 C C . VAL B 1 45 ? 1.221 14.844 9.492 1 98.12 45 VAL B C 1
ATOM 1767 O O . VAL B 1 45 ? 1.422 15.508 8.477 1 98.12 45 VAL B O 1
ATOM 1770 N N . PHE B 1 46 ? 0.07 14.891 10.156 1 98.06 46 PHE B N 1
ATOM 1771 C CA . PHE B 1 46 ? -1.103 15.492 9.531 1 98.06 46 PHE B CA 1
ATOM 1772 C C . PHE B 1 46 ? -1.449 16.812 10.195 1 98.06 46 PHE B C 1
ATOM 1774 O O . PHE B 1 46 ? -2.051 17.688 9.57 1 98.06 46 PHE B O 1
ATOM 1781 N N . GLY B 1 47 ? -1.155 16.922 11.453 1 97.31 47 GLY B N 1
ATOM 1782 C CA . GLY B 1 47 ? -1.58 18.094 12.211 1 97.31 47 GLY B CA 1
ATOM 1783 C C . GLY B 1 47 ? -2.943 17.922 12.859 1 97.31 47 GLY B C 1
ATOM 1784 O O . GLY B 1 47 ? -3.832 17.297 12.281 1 97.31 47 GLY B O 1
ATOM 1785 N N . ALA B 1 48 ? -3.084 18.484 13.992 1 96.38 48 ALA B N 1
ATOM 1786 C CA . ALA B 1 48 ? -4.309 18.344 14.781 1 96.38 48 ALA B CA 1
ATOM 1787 C C . ALA B 1 48 ? -5.492 19 14.07 1 96.38 48 ALA B C 1
ATOM 1789 O O . ALA B 1 48 ? -6.594 18.438 14.055 1 96.38 48 ALA B O 1
ATOM 1790 N N . SER B 1 49 ? -5.273 20.141 13.406 1 95.06 49 SER B N 1
ATOM 1791 C CA . SER B 1 49 ? -6.352 20.859 12.734 1 95.06 49 SER B CA 1
ATOM 1792 C C . SER B 1 49 ? -6.875 20.062 11.539 1 95.06 49 SER B C 1
ATOM 1794 O O . SER B 1 49 ? -8.086 19.969 11.336 1 95.06 49 SER B O 1
ATOM 1796 N N . ASN B 1 50 ? -5.996 19.547 10.828 1 95.75 50 ASN B N 1
ATOM 1797 C CA . ASN B 1 50 ? -6.387 18.797 9.648 1 95.75 50 ASN B CA 1
ATOM 1798 C C . ASN B 1 50 ? -7.137 17.516 10.023 1 95.75 50 ASN B C 1
ATOM 1800 O O . ASN B 1 50 ? -8.133 17.156 9.383 1 95.75 50 ASN B O 1
ATOM 1804 N N . ILE B 1 51 ? -6.68 16.844 11.062 1 97.06 51 ILE B N 1
ATOM 1805 C CA . ILE B 1 51 ? -7.328 15.609 11.5 1 97.06 51 ILE B CA 1
ATOM 1806 C C . ILE B 1 51 ? -8.734 15.922 12.016 1 97.06 51 ILE B C 1
ATOM 1808 O O . ILE B 1 51 ? -9.68 15.188 11.727 1 97.06 51 ILE B O 1
ATOM 1812 N N . SER B 1 52 ? -8.82 16.953 12.789 1 96.69 52 SER B N 1
ATOM 1813 C CA . SER B 1 52 ? -10.117 17.375 13.305 1 96.69 52 SER B CA 1
ATOM 1814 C C . SER B 1 52 ? -11.086 17.688 12.164 1 96.69 52 SER B C 1
ATOM 1816 O O . SER B 1 52 ? -12.25 17.281 12.203 1 96.69 52 SER B O 1
ATOM 1818 N N . LYS B 1 53 ? -10.594 18.438 11.211 1 96.44 53 LYS B N 1
ATOM 1819 C CA . LYS B 1 53 ? -11.406 18.766 10.047 1 96.44 53 LYS B CA 1
ATOM 1820 C C . LYS B 1 53 ? -11.867 17.516 9.312 1 96.44 53 LYS B C 1
ATOM 1822 O O . LYS B 1 53 ? -13.039 17.391 8.945 1 96.44 53 LYS B O 1
ATOM 1827 N N . MET B 1 54 ? -10.992 16.547 9.102 1 96.06 54 MET B N 1
ATOM 1828 C CA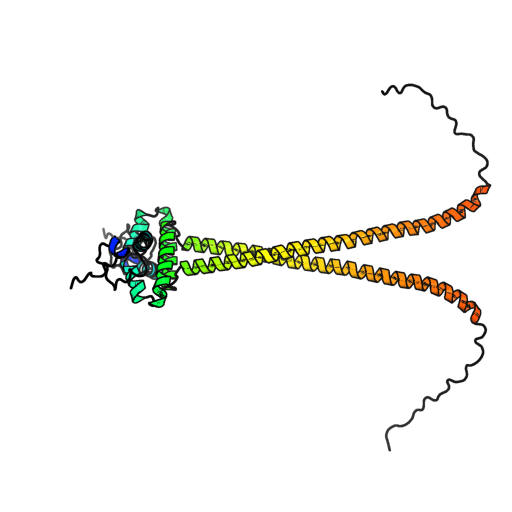 . MET B 1 54 ? -11.312 15.312 8.398 1 96.06 54 MET B CA 1
ATOM 1829 C C . MET B 1 54 ? -12.375 14.516 9.156 1 96.06 54 MET B C 1
ATOM 1831 O O . MET B 1 54 ? -13.367 14.078 8.562 1 96.06 54 MET B O 1
ATOM 1835 N N . LEU B 1 55 ? -12.203 14.398 10.414 1 97.06 55 LEU B N 1
ATOM 1836 C CA . LEU B 1 55 ? -13.102 13.586 11.227 1 97.06 55 LEU B CA 1
ATOM 1837 C C . LEU B 1 55 ? -14.461 14.258 11.383 1 97.06 55 LEU B C 1
ATOM 1839 O O . LEU B 1 55 ? -15.492 13.586 11.375 1 97.06 55 LEU B O 1
ATOM 1843 N N . ARG B 1 56 ? -14.422 15.562 11.422 1 96 56 ARG B N 1
ATOM 1844 C CA . ARG B 1 56 ? -15.656 16.297 11.695 1 96 56 ARG B CA 1
ATOM 1845 C C . ARG B 1 56 ? -16.438 16.562 10.406 1 96 56 ARG B C 1
ATOM 1847 O O . ARG B 1 56 ? -17.672 16.516 10.406 1 96 56 ARG B O 1
ATOM 1854 N N . GLN B 1 57 ? -15.75 16.812 9.32 1 95.5 57 GLN B N 1
ATOM 1855 C CA . GLN B 1 57 ? -16.422 17.375 8.156 1 95.5 57 GLN B CA 1
ATOM 1856 C C . GLN B 1 57 ? -16.406 16.406 6.984 1 95.5 57 GLN B C 1
ATOM 1858 O O . GLN B 1 57 ? -17.312 16.422 6.145 1 95.5 57 GLN B O 1
ATOM 1863 N N . GLU B 1 58 ? -15.461 15.602 6.918 1 94.88 58 GLU B N 1
ATOM 1864 C CA . GLU B 1 58 ? -15.258 14.867 5.676 1 94.88 58 GLU B CA 1
ATOM 1865 C C . GLU B 1 58 ? -15.609 13.391 5.852 1 94.88 58 GLU B C 1
ATOM 1867 O O . GLU B 1 58 ? -15.828 12.68 4.867 1 94.88 58 GLU B O 1
ATOM 1872 N N . ILE B 1 59 ? -15.703 12.898 7.098 1 97.56 59 ILE B N 1
ATOM 1873 C CA . ILE B 1 59 ? -15.883 11.477 7.352 1 97.56 59 ILE B CA 1
ATOM 1874 C C . ILE B 1 59 ? -17.172 11.25 8.148 1 97.56 59 ILE B C 1
ATOM 1876 O O . ILE B 1 59 ? -17.359 11.852 9.211 1 97.56 59 ILE B O 1
ATOM 1880 N N . PRO B 1 60 ? -18.094 10.367 7.602 1 97.19 60 PRO B N 1
ATOM 1881 C CA . PRO B 1 60 ? -19.281 10.039 8.391 1 97.19 60 PRO B CA 1
ATOM 1882 C C . PRO B 1 60 ? -18.938 9.453 9.758 1 97.19 60 PRO B C 1
ATOM 1884 O O . PRO B 1 60 ? -17.938 8.742 9.891 1 97.19 60 PRO B O 1
ATOM 1887 N N . VAL B 1 61 ? -19.828 9.68 10.719 1 96.88 61 VAL B N 1
ATOM 1888 C CA . VAL B 1 61 ? -19.578 9.32 12.109 1 96.88 61 VAL B CA 1
ATOM 1889 C C . VAL B 1 61 ? -19.281 7.832 12.219 1 96.88 61 VAL B C 1
ATOM 1891 O O . VAL B 1 61 ? -18.375 7.43 12.961 1 96.88 61 VAL B O 1
ATOM 1894 N N . HIS B 1 62 ? -19.953 7 11.5 1 97.44 62 HIS B N 1
ATOM 1895 C CA . HIS B 1 62 ? -19.812 5.555 11.633 1 97.44 62 HIS B CA 1
ATOM 1896 C C . HIS B 1 62 ? -18.516 5.055 11.016 1 97.44 62 HIS B C 1
ATOM 1898 O O . HIS B 1 62 ? -18.109 3.922 11.258 1 97.44 62 HIS B O 1
ATOM 1904 N N . ASP B 1 63 ? -17.844 5.953 10.273 1 98.38 63 ASP B N 1
ATOM 1905 C CA . ASP B 1 63 ? -16.609 5.555 9.617 1 98.38 63 ASP B CA 1
ATOM 1906 C C . ASP B 1 63 ? -15.391 6.176 10.312 1 98.38 63 ASP B C 1
ATOM 1908 O O . ASP B 1 63 ? -14.25 5.91 9.938 1 98.38 63 ASP B O 1
ATOM 1912 N N . ARG B 1 64 ? -15.562 6.973 11.352 1 98.25 64 ARG B N 1
ATOM 1913 C CA . ARG B 1 64 ? -14.492 7.75 11.969 1 98.25 64 ARG B CA 1
ATOM 1914 C C . ARG B 1 64 ? -13.477 6.836 12.656 1 98.25 64 ARG B C 1
ATOM 1916 O O . ARG B 1 64 ? -12.281 7.129 12.664 1 98.25 64 ARG B O 1
ATOM 1923 N N . GLY B 1 65 ? -13.984 5.781 13.203 1 97.69 65 GLY B N 1
ATOM 1924 C CA . GLY B 1 65 ? -13.07 4.828 13.82 1 97.69 65 GLY B CA 1
ATOM 1925 C C . GLY B 1 65 ? -12.086 4.23 12.836 1 97.69 65 GLY B C 1
ATOM 1926 O O . GLY B 1 65 ? -10.883 4.168 13.109 1 97.69 65 GLY B O 1
ATOM 1927 N N . ASP B 1 66 ? -12.609 3.826 11.711 1 98.31 66 ASP B N 1
ATOM 1928 C CA . ASP B 1 66 ? -11.758 3.271 10.664 1 98.31 66 ASP B CA 1
ATOM 1929 C C . ASP B 1 66 ? -10.781 4.316 10.141 1 98.31 66 ASP B C 1
ATOM 1931 O O . ASP B 1 66 ? -9.617 4.008 9.867 1 98.31 66 ASP B O 1
ATOM 1935 N N . ALA B 1 67 ? -11.219 5.469 10.008 1 98.69 67 ALA B N 1
ATOM 1936 C CA . ALA B 1 67 ? -10.359 6.547 9.531 1 98.69 67 ALA B CA 1
ATOM 1937 C C . ALA B 1 67 ? -9.227 6.82 10.508 1 98.69 67 ALA B C 1
ATOM 1939 O O . ALA B 1 67 ? -8.078 7.02 10.094 1 98.69 67 ALA B O 1
ATOM 1940 N N . ALA B 1 68 ? -9.531 6.809 11.82 1 98.56 68 ALA B N 1
ATOM 1941 C CA . ALA B 1 68 ? -8.5 7.023 12.828 1 98.56 68 ALA B CA 1
ATOM 1942 C C . ALA B 1 68 ? -7.426 5.941 12.758 1 98.56 68 ALA B C 1
ATOM 1944 O O . ALA B 1 68 ? -6.234 6.234 12.844 1 98.56 68 ALA B O 1
ATOM 1945 N N . ILE B 1 69 ? -7.855 4.762 12.508 1 98.62 69 ILE B N 1
ATOM 1946 C CA . ILE B 1 69 ? -6.938 3.633 12.438 1 98.62 69 ILE B CA 1
ATOM 1947 C C . ILE B 1 69 ? -6.047 3.771 11.203 1 98.62 69 ILE B C 1
ATOM 1949 O O . ILE B 1 69 ? -4.832 3.582 11.281 1 98.62 69 ILE B O 1
ATOM 1953 N N . SER B 1 70 ? -6.633 4.113 10.102 1 98.88 70 SER B N 1
ATOM 1954 C CA . SER B 1 70 ? -5.867 4.246 8.867 1 98.88 70 SER B CA 1
ATOM 1955 C C . SER B 1 70 ? -4.902 5.426 8.938 1 98.88 70 SER B C 1
ATOM 1957 O O . SER B 1 70 ? -3.77 5.336 8.461 1 98.88 70 SER B O 1
ATOM 1959 N N . LEU B 1 71 ? -5.348 6.488 9.586 1 98.75 71 LEU B N 1
ATOM 1960 C CA . LEU B 1 71 ? -4.492 7.656 9.75 1 98.75 71 LEU B CA 1
ATOM 1961 C C . LEU B 1 71 ? -3.277 7.324 10.609 1 98.75 71 LEU B C 1
ATOM 1963 O O . LEU B 1 71 ? -2.156 7.734 10.297 1 98.75 71 LEU B O 1
ATOM 1967 N N . VAL B 1 72 ? -3.523 6.602 11.672 1 98.81 72 VAL B N 1
ATOM 1968 C CA . VAL B 1 72 ? -2.432 6.207 12.555 1 98.81 72 VAL B CA 1
ATOM 1969 C C . VAL B 1 72 ? -1.444 5.324 11.797 1 98.81 72 VAL B C 1
ATOM 1971 O O . VAL B 1 72 ? -0.229 5.504 11.906 1 98.81 72 VAL B O 1
ATOM 1974 N N . TYR B 1 73 ? -1.932 4.391 11.016 1 98.94 73 TYR B N 1
ATOM 1975 C CA . TYR B 1 73 ? -1.091 3.5 10.227 1 98.94 73 TYR B CA 1
ATOM 1976 C C . TYR B 1 73 ? -0.22 4.289 9.258 1 98.94 73 TYR B C 1
ATOM 1978 O O . TYR B 1 73 ? 0.988 4.059 9.164 1 98.94 73 TYR B O 1
ATOM 1986 N N . GLU B 1 74 ? -0.81 5.207 8.562 1 98.88 74 GLU B N 1
ATOM 1987 C CA . GLU B 1 74 ? -0.106 5.996 7.555 1 98.88 74 GLU B CA 1
ATOM 1988 C C . GLU B 1 74 ? 0.913 6.93 8.203 1 98.88 74 GLU B C 1
ATOM 1990 O O . GLU B 1 74 ? 2.027 7.086 7.699 1 98.88 74 GLU B O 1
ATOM 1995 N N . ALA B 1 75 ? 0.49 7.5 9.297 1 98.75 75 ALA B N 1
ATOM 1996 C CA . ALA B 1 75 ? 1.413 8.383 10 1 98.75 75 ALA B CA 1
ATOM 1997 C C . ALA B 1 75 ? 2.633 7.617 10.5 1 98.75 75 ALA B C 1
ATOM 1999 O O . ALA B 1 75 ? 3.768 8.078 10.352 1 98.75 75 ALA B O 1
ATOM 2000 N N . THR B 1 76 ? 2.389 6.484 11.078 1 98.69 76 THR B N 1
ATOM 2001 C CA . THR B 1 76 ? 3.469 5.664 11.617 1 98.69 76 THR B CA 1
ATOM 2002 C C . THR B 1 76 ? 4.402 5.203 10.5 1 98.69 76 THR B C 1
ATOM 2004 O O . THR B 1 76 ? 5.621 5.176 10.68 1 98.69 76 THR B O 1
ATOM 2007 N N . THR B 1 77 ? 3.865 4.879 9.359 1 98.75 77 THR B N 1
ATOM 2008 C CA . THR B 1 77 ? 4.664 4.449 8.219 1 98.75 77 THR B CA 1
ATOM 2009 C C . THR B 1 77 ? 5.551 5.59 7.715 1 98.75 77 THR B C 1
ATOM 2011 O O . THR B 1 77 ? 6.719 5.375 7.387 1 98.75 77 THR B O 1
ATOM 2014 N N . ARG B 1 78 ? 4.965 6.789 7.668 1 98.31 78 ARG B N 1
ATOM 2015 C CA . ARG B 1 78 ? 5.711 7.957 7.211 1 98.31 78 ARG B CA 1
ATOM 2016 C C . ARG B 1 78 ? 6.852 8.281 8.164 1 98.31 78 ARG B C 1
ATOM 2018 O O . ARG B 1 78 ? 7.938 8.68 7.73 1 98.31 78 ARG B O 1
ATOM 2025 N N . LEU B 1 79 ? 6.609 8.117 9.445 1 98.06 79 LEU B N 1
ATOM 2026 C CA . LEU B 1 79 ? 7.645 8.398 10.43 1 98.06 79 LEU B CA 1
ATOM 2027 C C . LEU B 1 79 ? 8.773 7.375 10.344 1 98.06 79 LEU B C 1
ATOM 2029 O O . LEU B 1 79 ? 9.938 7.707 10.578 1 98.06 79 LEU B O 1
ATOM 2033 N N . LYS B 1 80 ? 8.477 6.156 10 1 97.94 80 LYS B N 1
ATOM 2034 C CA . LYS B 1 80 ? 9.469 5.094 9.852 1 97.94 80 LYS B CA 1
ATOM 2035 C C . LYS B 1 80 ? 10.227 5.227 8.539 1 97.94 80 LYS B C 1
ATOM 2037 O O . LYS B 1 80 ? 11.414 4.902 8.469 1 97.94 80 LYS B O 1
ATOM 2042 N N . GLU B 1 81 ? 9.523 5.688 7.52 1 97.88 81 GLU B N 1
ATOM 2043 C CA . GLU B 1 81 ? 10.078 5.867 6.18 1 97.88 81 GLU B CA 1
ATOM 2044 C C . GLU B 1 81 ? 9.758 7.258 5.633 1 97.88 81 GLU B C 1
ATOM 2046 O O . GLU B 1 81 ? 8.875 7.406 4.781 1 97.88 81 GLU B O 1
ATOM 2051 N N . PRO B 1 82 ? 10.523 8.219 5.93 1 97.69 82 PRO B N 1
ATOM 2052 C CA . PRO B 1 82 ? 10.164 9.617 5.668 1 97.69 82 PRO B CA 1
ATOM 2053 C C . PRO B 1 82 ? 10.18 9.961 4.18 1 97.69 82 PRO B C 1
ATOM 2055 O O . PRO B 1 82 ? 9.469 10.875 3.748 1 97.69 82 PRO B O 1
ATOM 2058 N N . VAL B 1 83 ? 10.93 9.227 3.426 1 98.62 83 VAL B N 1
ATOM 2059 C CA . VAL B 1 83 ? 11.094 9.594 2.021 1 98.62 83 VAL B CA 1
ATOM 2060 C C . VAL B 1 83 ? 9.938 9.031 1.2 1 98.62 83 VAL B C 1
ATOM 2062 O O . VAL B 1 83 ? 9.281 9.773 0.461 1 98.62 83 VAL B O 1
ATOM 2065 N N . TYR B 1 84 ? 9.57 7.809 1.367 1 98.44 84 TYR B N 1
ATOM 2066 C CA . TYR B 1 84 ? 8.633 7.172 0.447 1 98.44 84 TYR B CA 1
ATOM 2067 C C . TYR B 1 84 ? 7.309 6.875 1.138 1 98.44 84 TYR B C 1
ATOM 2069 O O . TYR B 1 84 ? 6.27 6.77 0.481 1 98.44 84 TYR B O 1
ATOM 2077 N N . GLY B 1 85 ? 7.297 6.703 2.473 1 98.44 85 GLY B N 1
ATOM 2078 C CA . GLY B 1 85 ? 6.066 6.465 3.213 1 98.44 85 GLY B CA 1
ATOM 2079 C C . GLY B 1 85 ? 5.277 5.277 2.691 1 98.44 85 GLY B C 1
ATOM 2080 O O . GLY B 1 85 ? 5.855 4.25 2.334 1 98.44 85 GLY B O 1
ATOM 2081 N N . CYS B 1 86 ? 3.996 5.422 2.689 1 98.88 86 CYS B N 1
ATOM 2082 C CA . CYS B 1 86 ? 3.105 4.367 2.219 1 98.88 86 CYS B CA 1
ATOM 2083 C C . CYS B 1 86 ? 3.264 4.148 0.719 1 98.88 86 CYS B C 1
ATOM 2085 O O . CYS B 1 86 ? 3.047 3.043 0.222 1 98.88 86 CYS B O 1
ATOM 2087 N N . ALA B 1 87 ? 3.615 5.219 0.009 1 98.88 87 ALA B N 1
ATOM 2088 C CA . ALA B 1 87 ? 3.816 5.0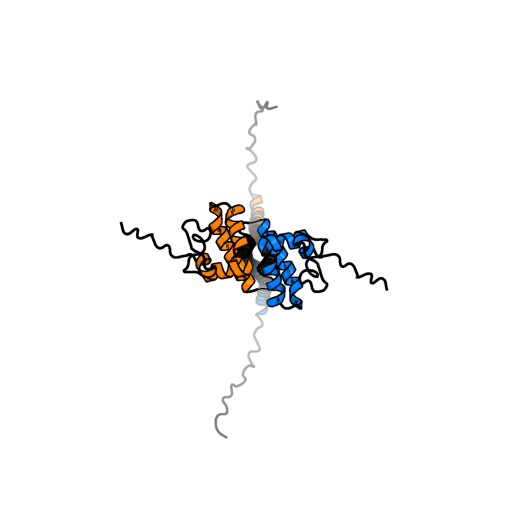86 -1.432 1 98.88 87 ALA B CA 1
ATOM 2089 C C . ALA B 1 87 ? 4.891 4.047 -1.744 1 98.88 87 ALA B C 1
ATOM 2091 O O . ALA B 1 87 ? 4.746 3.264 -2.686 1 98.88 87 ALA B O 1
ATOM 2092 N N . GLY B 1 88 ? 5.949 4.109 -0.939 1 98.81 88 GLY B N 1
ATOM 2093 C CA . GLY B 1 88 ? 6.988 3.107 -1.105 1 98.81 88 GLY B CA 1
ATOM 2094 C C . GLY B 1 88 ? 6.5 1.694 -0.855 1 98.81 88 GLY B C 1
ATOM 2095 O O . GLY B 1 88 ? 6.844 0.773 -1.6 1 98.81 88 GLY B O 1
ATOM 2096 N N . LEU B 1 89 ? 5.762 1.515 0.16 1 98.81 89 LEU B N 1
ATOM 2097 C CA . LEU B 1 89 ? 5.207 0.209 0.494 1 98.81 89 LEU B CA 1
ATOM 2098 C C . LEU B 1 89 ? 4.273 -0.283 -0.609 1 98.81 89 LEU B C 1
ATOM 2100 O O . LEU B 1 89 ? 4.328 -1.452 -0.998 1 98.81 89 LEU B O 1
ATOM 2104 N N . ILE B 1 90 ? 3.477 0.577 -1.074 1 98.94 90 ILE B N 1
ATOM 2105 C CA . ILE B 1 90 ? 2.541 0.244 -2.143 1 98.94 90 ILE B CA 1
ATOM 2106 C C . ILE B 1 90 ? 3.311 -0.188 -3.389 1 98.94 90 ILE B C 1
ATOM 2108 O O . ILE B 1 90 ? 2.984 -1.202 -4.008 1 98.94 90 ILE B O 1
ATOM 2112 N N . SER B 1 91 ? 4.301 0.571 -3.732 1 98.88 91 SER B N 1
ATOM 2113 C CA . SER B 1 91 ? 5.129 0.223 -4.883 1 98.88 91 SER B CA 1
ATOM 2114 C C . SER B 1 91 ? 5.75 -1.16 -4.719 1 98.88 91 SER B C 1
ATOM 2116 O O . SER B 1 91 ? 5.766 -1.955 -5.66 1 98.88 91 SER B O 1
ATOM 2118 N N . SER B 1 92 ? 6.266 -1.452 -3.6 1 98.81 92 SER B N 1
ATOM 2119 C CA . SER B 1 92 ? 6.883 -2.746 -3.328 1 98.81 92 SER B CA 1
ATOM 2120 C C . SER B 1 92 ? 5.863 -3.877 -3.436 1 98.81 92 SER B C 1
ATOM 2122 O O . SER B 1 92 ? 6.16 -4.934 -3.994 1 98.81 92 SER B O 1
ATOM 2124 N N . LEU B 1 93 ? 4.707 -3.666 -2.9 1 98.94 93 LEU B N 1
ATOM 2125 C CA . LEU B 1 93 ? 3.658 -4.676 -2.961 1 98.94 93 LEU B CA 1
ATOM 2126 C C . LEU B 1 93 ? 3.219 -4.918 -4.402 1 98.94 93 LEU B C 1
ATOM 2128 O O . LEU B 1 93 ? 2.984 -6.062 -4.797 1 98.94 93 LEU B O 1
ATOM 2132 N N . GLN B 1 94 ? 3.111 -3.873 -5.125 1 98.88 94 GLN B N 1
ATOM 2133 C CA . GLN B 1 94 ? 2.75 -3.996 -6.531 1 98.88 94 GLN B CA 1
ATOM 2134 C C . GLN B 1 94 ? 3.801 -4.793 -7.301 1 98.88 94 GLN B C 1
ATOM 2136 O O . GLN B 1 94 ? 3.463 -5.613 -8.156 1 98.88 94 GLN B O 1
ATOM 2141 N N . MET B 1 95 ? 5.055 -4.594 -7.02 1 98.88 95 MET B N 1
ATOM 2142 C CA . MET B 1 95 ? 6.121 -5.363 -7.652 1 98.88 95 MET B CA 1
ATOM 2143 C C . MET B 1 95 ? 6.027 -6.84 -7.277 1 98.88 95 MET B C 1
ATOM 2145 O O . MET B 1 95 ? 6.266 -7.711 -8.117 1 98.88 95 MET B O 1
ATOM 2149 N N . GLN B 1 96 ? 5.734 -7.066 -6.078 1 98.88 96 GLN B N 1
ATOM 2150 C CA . GLN B 1 96 ? 5.574 -8.445 -5.629 1 98.88 96 GLN B CA 1
ATOM 2151 C C . GLN B 1 96 ? 4.426 -9.133 -6.359 1 98.88 96 GLN B C 1
ATOM 2153 O O . GLN B 1 96 ? 4.523 -10.312 -6.715 1 98.88 96 GLN B O 1
ATOM 2158 N N . ILE B 1 97 ? 3.371 -8.438 -6.543 1 98.94 97 ILE B N 1
ATOM 2159 C CA . ILE B 1 97 ? 2.221 -8.984 -7.258 1 98.94 97 ILE B CA 1
ATOM 2160 C C . ILE B 1 97 ? 2.619 -9.344 -8.688 1 98.94 97 ILE B C 1
ATOM 2162 O O . ILE B 1 97 ? 2.275 -10.414 -9.188 1 98.94 97 ILE B O 1
ATOM 2166 N N . LEU B 1 98 ? 3.338 -8.453 -9.289 1 98.94 98 LEU B N 1
ATOM 2167 C CA . LEU B 1 98 ? 3.787 -8.711 -10.656 1 98.94 98 LEU B CA 1
ATOM 2168 C C . LEU B 1 98 ? 4.664 -9.961 -10.711 1 98.94 98 LEU B C 1
ATOM 2170 O O . LEU B 1 98 ? 4.52 -10.781 -11.617 1 98.94 98 LEU B O 1
ATOM 2174 N N . GLN B 1 99 ? 5.516 -10.102 -9.82 1 98.88 99 GLN B N 1
ATOM 2175 C CA . GLN B 1 99 ? 6.398 -11.258 -9.758 1 98.88 99 GLN B CA 1
ATOM 2176 C C . GLN B 1 99 ? 5.602 -12.547 -9.547 1 98.88 99 GLN B C 1
ATOM 2178 O O . GLN B 1 99 ? 5.832 -13.547 -10.234 1 98.88 99 GLN B O 1
ATOM 2183 N N . LEU B 1 100 ? 4.703 -12.477 -8.617 1 98.94 100 LEU B N 1
ATOM 2184 C CA . LEU B 1 100 ? 3.885 -13.648 -8.32 1 98.94 100 LEU B CA 1
ATOM 2185 C C . LEU B 1 100 ? 3.02 -14.016 -9.523 1 98.94 100 LEU B C 1
ATOM 2187 O O . LEU B 1 100 ? 2.836 -15.203 -9.82 1 98.94 100 LEU B O 1
ATOM 2191 N N . GLN B 1 101 ? 2.514 -13.047 -10.141 1 98.88 101 GLN B N 1
ATOM 2192 C CA . GLN B 1 101 ? 1.727 -13.297 -11.344 1 98.88 101 GLN B CA 1
ATOM 2193 C C . GLN B 1 101 ? 2.566 -13.977 -12.414 1 98.88 101 GLN B C 1
ATOM 2195 O O . GLN B 1 101 ? 2.09 -14.891 -13.102 1 98.88 101 GLN B O 1
ATOM 2200 N N . SER B 1 102 ? 3.738 -13.555 -12.625 1 98.88 102 SER B N 1
ATOM 2201 C CA . SER B 1 102 ? 4.641 -14.164 -13.602 1 98.88 102 SER B CA 1
ATOM 2202 C C . SER B 1 102 ? 4.934 -15.617 -13.25 1 98.88 102 SER B C 1
ATOM 2204 O O . SER B 1 102 ? 4.906 -16.484 -14.117 1 98.88 102 SER B O 1
ATOM 2206 N N . GLU B 1 103 ? 5.242 -15.797 -12.023 1 98.81 103 GLU B N 1
ATOM 2207 C CA . GLU B 1 103 ? 5.523 -17.156 -11.555 1 98.81 103 GLU B CA 1
ATOM 2208 C C . GLU B 1 103 ? 4.305 -18.062 -11.727 1 98.81 103 GLU B C 1
ATOM 2210 O O . GLU B 1 103 ? 4.438 -19.219 -12.125 1 98.81 103 GLU B O 1
ATOM 2215 N N . LEU B 1 104 ? 3.182 -17.578 -11.398 1 98.88 104 LEU B N 1
ATOM 2216 C CA . LEU B 1 104 ? 1.954 -18.344 -11.57 1 98.88 104 LEU B CA 1
ATOM 2217 C C . LEU B 1 104 ? 1.735 -18.688 -13.039 1 98.88 104 LEU B C 1
ATOM 2219 O O . LEU B 1 104 ? 1.388 -19.828 -13.367 1 98.88 104 LEU B O 1
ATOM 2223 N N . ASN B 1 105 ? 1.925 -17.703 -13.859 1 98.81 105 ASN B N 1
ATOM 2224 C CA . ASN B 1 105 ? 1.775 -17.953 -15.289 1 98.81 105 ASN B CA 1
ATOM 2225 C C . ASN B 1 105 ? 2.74 -19.031 -15.781 1 98.81 105 ASN B C 1
ATOM 2227 O O . ASN B 1 105 ? 2.383 -19.859 -16.625 1 98.81 105 ASN B O 1
ATOM 2231 N N . GLU B 1 106 ? 3.908 -18.984 -15.367 1 98.75 106 GLU B N 1
ATOM 2232 C CA . GLU B 1 106 ? 4.898 -20 -15.719 1 98.75 106 GLU B CA 1
ATOM 2233 C C . GLU B 1 106 ? 4.477 -21.375 -15.219 1 98.75 106 GLU B C 1
ATOM 2235 O O . GLU B 1 106 ? 4.59 -22.375 -15.953 1 98.75 106 GLU B O 1
ATOM 2240 N N . ALA B 1 107 ? 4.027 -21.453 -14.008 1 98.69 107 ALA B N 1
ATOM 2241 C CA . ALA B 1 107 ? 3.578 -22.719 -13.43 1 98.69 107 ALA B CA 1
ATOM 2242 C C . ALA B 1 107 ? 2.383 -23.281 -14.195 1 98.69 107 ALA B C 1
ATOM 2244 O O . ALA B 1 107 ? 2.301 -24.484 -14.438 1 98.69 107 ALA B O 1
ATOM 2245 N N . LEU B 1 108 ? 1.502 -22.406 -14.547 1 98.69 108 LEU B N 1
ATOM 2246 C CA . LEU B 1 108 ? 0.327 -22.828 -15.305 1 98.69 108 LEU B CA 1
ATOM 2247 C C . LEU B 1 108 ? 0.721 -23.328 -16.688 1 98.69 108 LEU B C 1
ATOM 2249 O O . LEU B 1 108 ? 0.176 -24.328 -17.172 1 98.69 108 LEU B O 1
ATOM 2253 N N . ALA B 1 109 ? 1.626 -22.641 -17.312 1 98.75 109 ALA B N 1
ATOM 2254 C CA . ALA B 1 109 ? 2.123 -23.094 -18.609 1 98.75 109 ALA B CA 1
ATOM 2255 C C . ALA B 1 109 ? 2.76 -24.469 -18.5 1 98.75 109 ALA B C 1
ATOM 2257 O O . ALA B 1 109 ? 2.549 -25.328 -19.375 1 98.75 109 ALA B O 1
ATOM 2258 N N . GLU B 1 110 ? 3.525 -24.688 -17.531 1 98.44 110 GLU B N 1
ATOM 2259 C CA . GLU B 1 110 ? 4.145 -25.984 -17.297 1 98.44 110 GLU B CA 1
ATOM 2260 C C . GLU B 1 110 ? 3.09 -27.078 -17.094 1 98.44 110 GLU B C 1
ATOM 2262 O O . GLU B 1 110 ? 3.229 -28.188 -17.609 1 98.44 110 GLU B O 1
ATOM 2267 N N . THR B 1 111 ? 2.123 -26.766 -16.312 1 98.31 111 THR B N 1
ATOM 2268 C CA . THR B 1 111 ? 1.034 -27.703 -16.062 1 98.31 111 THR B CA 1
ATOM 2269 C C . THR B 1 111 ? 0.359 -28.125 -17.359 1 98.31 111 THR B C 1
ATOM 2271 O O . THR B 1 111 ? 0.071 -29.312 -17.562 1 98.31 111 THR B O 1
ATOM 2274 N N . VAL B 1 112 ? 0.127 -27.188 -18.203 1 98.38 112 VAL B N 1
ATOM 2275 C CA . VAL B 1 112 ? -0.503 -27.469 -19.484 1 98.38 112 VAL B CA 1
ATOM 2276 C C . VAL B 1 112 ? 0.4 -28.391 -20.312 1 98.38 112 VAL B C 1
ATOM 2278 O O . VAL B 1 112 ? -0.072 -29.359 -20.922 1 98.38 112 VAL B O 1
ATOM 2281 N N . THR B 1 113 ? 1.617 -28.109 -20.344 1 98.5 113 THR B N 1
ATOM 2282 C CA . THR B 1 113 ? 2.592 -28.922 -21.078 1 98.5 113 THR B CA 1
ATOM 2283 C C . THR B 1 113 ? 2.621 -30.344 -20.516 1 98.5 113 THR B C 1
ATOM 2285 O O . THR B 1 113 ? 2.598 -31.312 -21.281 1 98.5 113 THR B O 1
ATOM 2288 N N . LEU B 1 114 ? 2.639 -30.5 -19.219 1 98.31 114 LEU B N 1
ATOM 2289 C CA . LEU B 1 114 ? 2.697 -31.797 -18.562 1 98.31 114 LEU B CA 1
ATOM 2290 C C . LEU B 1 114 ? 1.421 -32.594 -18.828 1 98.31 114 LEU B C 1
ATOM 2292 O O . LEU B 1 114 ? 1.473 -33.812 -19.047 1 98.31 114 LEU B O 1
ATOM 2296 N N . LYS B 1 115 ? 0.322 -31.922 -18.812 1 98.25 115 LYS B N 1
ATOM 2297 C CA . LYS B 1 115 ? -0.945 -32.562 -19.109 1 98.25 115 LYS B CA 1
ATOM 2298 C C . LYS B 1 115 ? -0.958 -33.125 -20.531 1 98.25 115 LYS B C 1
ATOM 2300 O O . LYS B 1 115 ? -1.462 -34.219 -20.797 1 98.25 115 LYS B O 1
ATOM 2305 N N . THR B 1 116 ? -0.415 -32.375 -21.453 1 98.25 116 THR B N 1
ATOM 2306 C CA . THR B 1 116 ? -0.325 -32.781 -22.844 1 98.25 116 THR B CA 1
ATOM 2307 C C . THR B 1 116 ? 0.597 -34 -22.984 1 98.25 116 THR B C 1
ATOM 2309 O O . THR B 1 116 ? 0.272 -34.969 -23.688 1 98.25 116 THR B O 1
ATOM 2312 N N . GLN B 1 117 ? 1.701 -33.969 -22.344 1 97.56 117 GLN B N 1
ATOM 2313 C CA . GLN B 1 117 ? 2.648 -35.094 -22.375 1 97.56 117 GLN B CA 1
ATOM 2314 C C . GLN B 1 117 ? 2.037 -36.344 -21.766 1 97.56 117 GLN B C 1
ATOM 2316 O O . GLN B 1 117 ? 2.227 -37.438 -22.297 1 97.56 117 GLN B O 1
ATOM 2321 N N . LEU B 1 118 ? 1.384 -36.125 -20.672 1 97.31 118 LEU B N 1
ATOM 2322 C CA . LEU B 1 118 ? 0.734 -37.25 -20.016 1 97.31 118 LEU B CA 1
ATOM 2323 C C . LEU B 1 118 ? -0.329 -37.875 -20.922 1 97.31 118 LEU B C 1
ATOM 2325 O O . LEU B 1 118 ? -0.43 -39.094 -21.016 1 97.31 118 LEU B O 1
ATOM 2329 N N . ALA B 1 119 ? -1.104 -37.062 -21.531 1 96.88 119 ALA B N 1
ATOM 2330 C CA . ALA B 1 119 ? -2.123 -37.531 -22.469 1 96.88 119 ALA B CA 1
ATOM 2331 C C . ALA B 1 119 ? -1.496 -38.344 -23.609 1 96.88 119 ALA B C 1
ATOM 2333 O O . ALA B 1 119 ? -2.029 -39.375 -24 1 96.88 119 ALA B O 1
ATOM 2334 N N . ASN B 1 120 ? -0.402 -37.938 -24.141 1 95.88 120 ASN B N 1
ATOM 2335 C CA . ASN B 1 120 ? 0.309 -38.656 -25.188 1 95.88 120 ASN B CA 1
ATOM 2336 C C . ASN B 1 120 ? 0.846 -39.969 -24.703 1 95.88 120 ASN B C 1
ATOM 2338 O O . ASN B 1 120 ? 0.751 -41 -25.391 1 95.88 120 ASN B O 1
ATOM 2342 N N . ALA B 1 121 ? 1.393 -39.969 -23.484 1 92.38 121 ALA B N 1
ATOM 2343 C CA . ALA B 1 121 ? 1.923 -41.188 -22.906 1 92.38 121 ALA B CA 1
ATOM 2344 C C . ALA B 1 121 ? 0.815 -42.219 -22.688 1 92.38 121 ALA B C 1
ATOM 2346 O O . ALA B 1 121 ? 1.001 -43.406 -22.953 1 92.38 121 ALA B O 1
ATOM 2347 N N . LEU B 1 122 ? -0.311 -41.75 -22.266 1 92.31 122 LEU B N 1
ATOM 2348 C CA . LEU B 1 122 ? -1.451 -42.625 -22.031 1 92.31 122 LEU B CA 1
ATOM 2349 C C . LEU B 1 122 ? -1.982 -43.188 -23.344 1 92.31 122 LEU B C 1
ATOM 2351 O O . LEU B 1 122 ? -2.396 -44.344 -23.406 1 92.31 122 LEU B O 1
ATOM 2355 N N . SER B 1 123 ? -1.908 -42.438 -24.406 1 92.94 123 SER B N 1
ATOM 2356 C CA . SER B 1 123 ? -2.334 -42.906 -25.719 1 92.94 123 SER B CA 1
ATOM 2357 C C . SER B 1 123 ? -1.437 -44.031 -26.234 1 92.94 123 SER B C 1
ATOM 2359 O O . SER B 1 123 ? -1.917 -44.969 -26.828 1 92.94 123 SER B O 1
ATOM 2361 N N . ILE B 1 124 ? -0.207 -44 -25.953 1 88.31 124 ILE B N 1
ATOM 2362 C CA . ILE B 1 124 ? 0.756 -45.031 -26.344 1 88.31 124 ILE B CA 1
ATOM 2363 C C . ILE B 1 124 ? 0.492 -46.312 -25.562 1 88.31 124 ILE B C 1
ATOM 2365 O O . ILE B 1 124 ? 0.506 -47.406 -26.141 1 88.31 124 ILE B O 1
ATOM 2369 N N . ILE B 1 125 ? 0.178 -46.156 -24.328 1 85.5 125 ILE B N 1
ATOM 2370 C CA . ILE B 1 125 ? -0.061 -47.312 -23.469 1 85.5 125 ILE B CA 1
ATOM 2371 C C . ILE B 1 125 ? -1.34 -48.031 -23.891 1 85.5 125 ILE B C 1
ATOM 2373 O O . ILE B 1 125 ? -1.368 -49.25 -23.984 1 85.5 125 ILE B O 1
ATOM 2377 N N . ILE B 1 126 ? -2.342 -47.281 -24.281 1 85.94 126 ILE B N 1
ATOM 2378 C CA . ILE B 1 126 ? -3.639 -47.844 -24.641 1 85.94 126 ILE B CA 1
ATOM 2379 C C . ILE B 1 126 ? -3.543 -48.531 -26.016 1 85.94 126 ILE B C 1
ATOM 2381 O O . ILE B 1 126 ? -4.074 -49.625 -26.219 1 85.94 126 ILE B O 1
ATOM 2385 N N . SER B 1 127 ? -2.799 -48.062 -27.016 1 84.12 127 SER B N 1
ATOM 2386 C CA . SER B 1 127 ? -2.645 -48.594 -28.359 1 84.12 127 SER B CA 1
ATOM 2387 C C . SER B 1 127 ? -1.814 -49.875 -28.328 1 84.12 127 SER B C 1
ATOM 2389 O O . SER B 1 127 ? -2.064 -50.812 -29.109 1 84.12 127 SER B O 1
ATOM 2391 N N . SER B 1 128 ? -0.891 -50.062 -27.406 1 74 128 SER B N 1
ATOM 2392 C CA . SER B 1 128 ? -0.062 -51.25 -27.297 1 74 128 SER B CA 1
ATOM 2393 C C . SER B 1 128 ? -0.841 -52.406 -26.672 1 74 128 SER B C 1
ATOM 2395 O O . SER B 1 128 ? -0.571 -53.562 -26.969 1 74 128 SER B O 1
ATOM 2397 N N . GLN B 1 129 ? -1.779 -52.062 -25.875 1 65.5 129 GLN B N 1
ATOM 2398 C CA . GLN B 1 129 ? -2.602 -53.094 -25.25 1 65.5 129 GLN B CA 1
ATOM 2399 C C . GLN B 1 129 ? -3.643 -53.656 -26.219 1 65.5 129 GLN B C 1
ATOM 2401 O O . GLN B 1 129 ? -3.943 -54.844 -26.219 1 65.5 129 GLN B O 1
ATOM 2406 N N . GLU B 1 130 ? -4.117 -52.75 -27.062 1 63.47 130 GLU B N 1
ATOM 2407 C CA . GLU B 1 130 ? -5.082 -53.188 -28.078 1 63.47 130 GLU B CA 1
ATOM 2408 C C . GLU B 1 130 ? -4.41 -54.031 -29.156 1 63.47 130 GLU B C 1
ATOM 2410 O O . GLU B 1 130 ? -5 -55 -29.672 1 63.47 130 GLU B O 1
ATOM 2415 N N . GLY B 1 131 ? -3.182 -53.75 -29.438 1 56.12 131 GLY B N 1
ATOM 2416 C CA . GLY B 1 131 ? -2.438 -54.562 -30.391 1 56.12 131 GLY B CA 1
ATOM 2417 C C . GLY B 1 131 ? -2.096 -55.938 -29.859 1 56.12 131 GLY B C 1
ATOM 2418 O O . GLY B 1 131 ? -2.123 -56.938 -30.594 1 56.12 131 GLY B O 1
ATOM 2419 N N . TYR B 1 132 ? -1.807 -56.031 -28.609 1 51.97 132 TYR B N 1
ATOM 2420 C CA . TYR B 1 132 ? -1.536 -57.312 -28 1 51.97 132 TYR B CA 1
ATOM 2421 C C . TYR B 1 132 ? -2.803 -58.156 -27.938 1 51.97 132 TYR B C 1
ATOM 2423 O O . TYR B 1 132 ? -2.758 -59.375 -28.141 1 51.97 132 TYR B O 1
ATOM 2431 N N . GLN B 1 133 ? -3.887 -57.562 -27.594 1 50.31 133 GLN B N 1
ATOM 2432 C CA . GLN B 1 133 ? -5.125 -58.344 -27.578 1 50.31 133 GLN B CA 1
ATOM 2433 C C . GLN B 1 133 ? -5.52 -58.812 -28.984 1 50.31 133 GLN B C 1
ATOM 2435 O O . GLN B 1 133 ? -6.012 -59.906 -29.156 1 50.31 133 GLN B O 1
ATOM 2440 N N . LEU B 1 134 ? -5.27 -58 -29.906 1 49.38 134 LEU B N 1
ATOM 2441 C CA . LEU B 1 134 ? -5.59 -58.375 -31.281 1 49.38 134 LEU B CA 1
ATOM 2442 C C . LEU B 1 134 ? -4.645 -59.469 -31.781 1 49.38 134 LEU B C 1
ATOM 2444 O O . LEU B 1 134 ? -5.066 -60.375 -32.469 1 49.38 134 LEU B O 1
ATOM 2448 N N . ASN B 1 135 ? -3.422 -59.438 -31.5 1 49.84 135 ASN B N 1
ATOM 2449 C CA . ASN B 1 135 ? -2.482 -60.469 -31.906 1 49.84 135 ASN B CA 1
ATOM 2450 C C . ASN B 1 135 ? -2.746 -61.781 -31.188 1 49.84 135 ASN B C 1
ATOM 2452 O O . ASN B 1 135 ? -2.588 -62.875 -31.766 1 49.84 135 ASN B O 1
ATOM 2456 N N . HIS B 1 136 ? -3.18 -61.781 -30.047 1 46.69 136 HIS B N 1
ATOM 2457 C CA . HIS B 1 136 ? -3.547 -63 -29.359 1 46.69 136 HIS B CA 1
ATOM 2458 C C . HIS B 1 136 ? -4.828 -63.594 -29.938 1 46.69 136 HIS B C 1
ATOM 2460 O O . HIS B 1 136 ? -4.977 -64.812 -30 1 46.69 136 HIS B O 1
ATOM 2466 N N . ILE B 1 137 ? -5.684 -62.75 -30.312 1 47.19 137 ILE B N 1
ATOM 2467 C CA . ILE B 1 137 ? -6.898 -63.219 -30.969 1 47.19 137 ILE B CA 1
ATOM 2468 C C . ILE B 1 137 ? -6.562 -63.781 -32.344 1 47.19 137 ILE B C 1
ATOM 2470 O O . ILE B 1 137 ? -7.078 -64.812 -32.75 1 47.19 137 ILE B O 1
ATOM 2474 N N . THR B 1 138 ? -5.656 -63.25 -32.969 1 48.97 138 THR B N 1
ATOM 2475 C CA . THR B 1 138 ? -5.277 -63.719 -34.312 1 48.97 138 THR B CA 1
ATOM 2476 C C . THR B 1 138 ? -4.422 -65 -34.188 1 48.97 138 THR B C 1
ATOM 2478 O O . THR B 1 138 ? -4.543 -65.875 -35 1 48.97 138 THR B O 1
ATOM 2481 N N . GLU B 1 139 ? -3.607 -65.062 -33.25 1 46.84 139 GLU B N 1
ATOM 2482 C CA . GLU B 1 139 ? -2.793 -66.25 -33.062 1 46.84 139 GLU B CA 1
ATOM 2483 C C . GLU B 1 139 ? -3.627 -67.438 -32.562 1 46.84 139 GLU B C 1
ATOM 2485 O O . GLU B 1 139 ? -3.41 -68.562 -32.938 1 46.84 139 GLU B O 1
ATOM 2490 N N . LYS B 1 140 ? -4.562 -67.062 -31.672 1 46.84 140 LYS B N 1
ATOM 2491 C CA . LYS B 1 140 ? -5.465 -68.125 -31.25 1 46.84 140 LYS B CA 1
ATOM 2492 C C . LYS B 1 140 ? -6.336 -68.625 -32.406 1 46.84 140 LYS B C 1
ATOM 2494 O O . LYS B 1 140 ? -6.594 -69.812 -32.562 1 46.84 140 LYS B O 1
ATOM 2499 N N . ASN B 1 141 ? -6.668 -67.75 -33.219 1 46.25 141 ASN B N 1
ATOM 2500 C CA . ASN B 1 141 ? -7.473 -68.188 -34.375 1 46.25 141 ASN B CA 1
ATOM 2501 C C . ASN B 1 141 ? -6.633 -68.875 -35.438 1 46.25 141 ASN B C 1
ATOM 2503 O O . ASN B 1 141 ? -7.148 -69.75 -36.188 1 46.25 141 ASN B O 1
ATOM 2507 N N . ASN B 1 142 ? -5.434 -68.562 -35.5 1 45.56 142 ASN B N 1
ATOM 2508 C CA . ASN B 1 142 ? -4.582 -69.312 -36.438 1 45.56 142 ASN B CA 1
ATOM 2509 C C . ASN B 1 142 ? -4.301 -70.75 -35.938 1 45.56 142 ASN B C 1
ATOM 2511 O O . ASN B 1 142 ? -4.035 -71.625 -36.75 1 45.56 142 ASN B O 1
ATOM 2515 N N . TYR B 1 143 ? -4.305 -70.938 -34.625 1 36.88 143 TYR B N 1
ATOM 2516 C CA . TYR B 1 143 ? -4.195 -72.312 -34.156 1 36.88 143 TYR B CA 1
ATOM 2517 C C . TYR B 1 143 ? -5.496 -73.062 -34.406 1 36.88 143 TYR B C 1
ATOM 2519 O O . TYR B 1 143 ? -5.477 -74.25 -34.656 1 36.88 143 TYR B O 1
ATOM 2527 N N . ASN B 1 144 ? -6.551 -72.438 -34.25 1 41.94 144 ASN B N 1
ATOM 2528 C CA . ASN B 1 144 ? -7.793 -73.125 -34.469 1 41.94 144 ASN B CA 1
ATOM 2529 C C . ASN B 1 144 ? -8.086 -73.312 -35.969 1 41.94 144 ASN B C 1
ATOM 2531 O O . ASN B 1 144 ? -8.852 -74.188 -36.344 1 41.94 144 ASN B O 1
ATOM 2535 N N . LEU B 1 145 ? -7.578 -72.438 -36.812 1 41.47 145 LEU B N 1
ATOM 2536 C CA . LEU B 1 145 ? -7.777 -72.688 -38.219 1 41.47 145 LEU B CA 1
ATOM 2537 C C . LEU B 1 145 ? -6.863 -73.812 -38.75 1 41.47 145 LEU B C 1
ATOM 2539 O O . LEU B 1 145 ? -7.227 -74.5 -39.656 1 41.47 145 LEU B O 1
ATOM 2543 N N . ILE B 1 146 ? -5.727 -73.938 -38.125 1 39.41 146 ILE B N 1
ATOM 2544 C CA . ILE B 1 146 ? -4.918 -75.062 -38.562 1 39.41 146 ILE B CA 1
ATOM 2545 C C . ILE B 1 146 ? -5.547 -76.375 -38.094 1 39.41 146 ILE B C 1
ATOM 2547 O O . ILE B 1 146 ? -5.492 -77.375 -38.812 1 39.41 146 ILE B O 1
ATOM 2551 N N . ASP B 1 147 ? -6.223 -76.25 -37 1 38.38 147 ASP B N 1
ATOM 2552 C CA . ASP B 1 147 ? -6.895 -77.5 -36.625 1 38.38 147 ASP B CA 1
ATOM 2553 C C . ASP B 1 147 ? -8.141 -77.75 -37.469 1 38.38 147 ASP B C 1
ATOM 2555 O O . ASP B 1 147 ? -8.461 -78.875 -37.781 1 38.38 147 ASP B O 1
ATOM 2559 N N . TYR B 1 148 ? -8.797 -76.625 -37.844 1 33.94 148 TYR B N 1
ATOM 2560 C CA . TYR B 1 148 ? -10.008 -76.875 -38.625 1 33.94 148 TYR B CA 1
ATOM 2561 C C . TYR B 1 148 ? -9.664 -77.188 -40.062 1 33.94 148 TYR B C 1
ATOM 2563 O O . TYR B 1 148 ? -10.406 -77.938 -40.75 1 33.94 148 TYR B O 1
ATOM 2571 N N . GLN B 1 149 ? -8.641 -76.75 -40.594 1 35.47 149 GLN B N 1
ATOM 2572 C CA . GLN B 1 149 ? -8.32 -77.125 -41.969 1 35.47 149 GLN B CA 1
ATOM 2573 C C . GLN B 1 149 ? -7.812 -78.562 -42 1 35.47 149 GLN B C 1
ATOM 2575 O O . GLN B 1 149 ? -8.086 -79.312 -42.969 1 35.47 149 GLN B O 1
ATOM 2580 N N . GLN B 1 150 ? -7.137 -79 -41 1 33.84 150 GLN B N 1
ATOM 2581 C CA . GLN B 1 150 ? -6.77 -80.438 -41 1 33.84 150 GLN B CA 1
ATOM 2582 C C . GLN B 1 150 ? -7.992 -81.312 -40.781 1 33.84 150 GLN B C 1
ATOM 2584 O O . GLN B 1 150 ? -8.023 -82.438 -41.219 1 33.84 150 GLN B O 1
ATOM 2589 N N . LEU B 1 151 ? -9.023 -80.812 -40.094 1 31.73 151 LEU B N 1
ATOM 2590 C CA . LEU B 1 151 ? -10.211 -81.625 -39.938 1 31.73 151 LEU B CA 1
ATOM 2591 C C . LEU B 1 151 ? -11.07 -81.625 -41.188 1 31.73 151 LEU B C 1
ATOM 2593 O O . LEU B 1 151 ? -11.75 -82.562 -41.5 1 31.73 151 LEU B O 1
ATOM 2597 N N . ARG B 1 152 ? -11.109 -80.5 -42 1 33.97 152 ARG B N 1
ATOM 2598 C CA . ARG B 1 152 ? -11.992 -80.562 -43.156 1 33.97 152 ARG B CA 1
ATOM 2599 C C . ARG B 1 152 ? -11.453 -81.5 -44.219 1 33.97 152 ARG B C 1
ATOM 2601 O O . ARG B 1 152 ? -12.195 -81.938 -45.094 1 33.97 152 ARG B O 1
ATOM 2608 N N . GLU B 1 153 ? -10.164 -81.688 -44.281 1 34.69 153 GLU B N 1
ATOM 2609 C CA . GLU B 1 153 ? -9.766 -82.625 -45.312 1 34.69 153 GLU B CA 1
ATOM 2610 C C . GLU B 1 153 ? -10.273 -84.062 -45 1 34.69 153 GLU B C 1
ATOM 2612 O O . GLU B 1 153 ? -10.352 -84.875 -45.906 1 34.69 153 GLU B O 1
ATOM 2617 N N . CYS B 1 154 ? -10.383 -84.375 -43.75 1 30.25 154 CYS B N 1
ATOM 2618 C CA . CYS B 1 154 ? -10.852 -85.75 -43.625 1 30.25 154 CYS B CA 1
ATOM 2619 C C . CYS B 1 154 ? -12.336 -85.875 -43.906 1 30.25 154 CYS B C 1
ATOM 2621 O O . CYS B 1 154 ? -12.828 -86.938 -44.281 1 30.25 154 CYS B O 1
ATOM 2623 N N . ASN B 1 155 ? -13.125 -84.875 -43.5 1 29 155 ASN B N 1
ATOM 2624 C CA . ASN B 1 155 ? -14.539 -85.188 -43.469 1 29 155 ASN B CA 1
ATOM 2625 C C . ASN B 1 155 ? -15.195 -85.062 -44.844 1 29 155 ASN B C 1
ATOM 2627 O O . ASN B 1 155 ? -16.422 -85 -44.938 1 29 155 ASN B O 1
ATOM 2631 N N . ILE B 1 156 ? -14.516 -84.688 -45.906 1 30.94 156 ILE B N 1
ATOM 2632 C CA . ILE B 1 156 ? -15.266 -84.5 -47.125 1 30.94 156 ILE B CA 1
ATOM 2633 C C . ILE B 1 156 ? -16 -85.812 -47.469 1 30.94 156 ILE B C 1
ATOM 2635 O O . ILE B 1 156 ? -16.781 -85.875 -48.406 1 30.94 156 ILE B O 1
ATOM 2639 N N . ASN B 1 157 ? -15.523 -86.938 -46.938 1 26.53 157 ASN B N 1
ATOM 2640 C CA . ASN B 1 157 ? -16.109 -88.062 -47.656 1 26.53 157 ASN B CA 1
ATOM 2641 C C . ASN B 1 157 ? -17.609 -88.188 -47.438 1 26.53 157 ASN B C 1
ATOM 2643 O O . ASN B 1 157 ? -18.328 -88.812 -48.188 1 26.53 157 ASN B O 1
ATOM 2647 N N . GLU B 1 158 ? -18.062 -88.062 -46.219 1 26.3 158 GLU B N 1
ATOM 2648 C CA . GLU B 1 158 ? -19.297 -88.812 -46.062 1 26.3 158 GLU B CA 1
ATOM 2649 C C . GLU B 1 158 ? -20.5 -88.062 -46.562 1 26.3 158 GLU B C 1
ATOM 2651 O O . GLU B 1 158 ? -21.594 -88.625 -46.75 1 26.3 158 GLU B O 1
ATOM 2656 N N . ASN B 1 159 ? -20.609 -86.688 -46.438 1 23.81 159 ASN B N 1
ATOM 2657 C CA . ASN B 1 159 ? -21.984 -86.188 -46.344 1 23.81 159 ASN B CA 1
ATOM 2658 C C . ASN B 1 159 ? -22.656 -86.125 -47.719 1 23.81 159 ASN B C 1
ATOM 2660 O O . ASN B 1 159 ? -22.453 -85.188 -48.469 1 23.81 159 ASN B O 1
ATOM 2664 N N . ALA B 1 160 ? -22.828 -87.188 -48.562 1 23.03 160 ALA B N 1
ATOM 2665 C CA . ALA B 1 160 ? -23.672 -87.312 -49.75 1 23.03 160 ALA B CA 1
ATOM 2666 C C . ALA B 1 160 ? -25.109 -86.875 -49.438 1 23.03 160 ALA B C 1
ATOM 2668 O O . ALA B 1 160 ? -25.766 -86.312 -50.312 1 23.03 160 ALA B O 1
ATOM 2669 N N . SER B 1 161 ? -25.75 -87.375 -48.375 1 21.47 161 SER B N 1
ATOM 2670 C CA . SER B 1 161 ? -27.141 -87.688 -48.594 1 21.47 161 SER B CA 1
ATOM 2671 C C . SER B 1 161 ? -28.016 -86.438 -48.656 1 21.47 161 SER B C 1
ATOM 2673 O O . SER B 1 161 ? -28.906 -86.375 -49.5 1 21.47 161 SER B O 1
ATOM 2675 N N . TYR B 1 162 ? -28.234 -85.625 -47.5 1 19.47 162 TYR B N 1
ATOM 2676 C CA . TYR B 1 162 ? -29.594 -85.25 -47.188 1 19.47 162 TYR B CA 1
ATOM 2677 C C . TYR B 1 162 ? -29.953 -83.938 -47.938 1 19.47 162 TYR B C 1
ATOM 2679 O O . TYR B 1 162 ? -29.5 -82.875 -47.562 1 19.47 162 TYR B O 1
ATOM 2687 N N . THR B 1 163 ? -29.938 -83.75 -49.219 1 20.14 163 THR B N 1
ATOM 2688 C CA . THR B 1 163 ? -30.312 -82.562 -49.969 1 20.14 163 THR B CA 1
ATOM 2689 C C . THR B 1 163 ? -31.766 -82.188 -49.688 1 20.14 163 THR B C 1
ATOM 2691 O O . THR B 1 163 ? -32.25 -81.125 -50.156 1 20.14 163 THR B O 1
ATOM 2694 N N . ARG B 1 164 ? -32.656 -83.062 -49.188 1 20.27 164 ARG B N 1
ATOM 2695 C CA . ARG B 1 164 ? -34.062 -82.938 -49.562 1 20.27 164 ARG B CA 1
ATOM 2696 C C . ARG B 1 164 ? -34.688 -81.688 -48.969 1 20.27 164 ARG B C 1
ATOM 2698 O O . ARG B 1 164 ? -35.625 -81.125 -49.531 1 20.27 164 ARG B O 1
ATOM 2705 N N . LEU B 1 165 ? -34.594 -81.375 -47.656 1 19.47 165 LEU B N 1
ATOM 2706 C CA . LEU B 1 165 ? -35.812 -81 -47 1 19.47 165 LEU B CA 1
ATOM 2707 C C . LEU B 1 165 ? -36.156 -79.562 -47.219 1 19.47 165 LEU B C 1
ATOM 2709 O O . LEU B 1 165 ? -37.125 -79.062 -46.688 1 19.47 165 LEU B O 1
ATOM 2713 N N . LEU B 1 166 ? -35.438 -78.688 -47.719 1 20.09 166 LEU B N 1
ATOM 2714 C CA . LEU B 1 166 ? -35.688 -77.312 -47.344 1 20.09 166 LEU B CA 1
ATOM 2715 C C . LEU B 1 166 ? -36.844 -76.75 -48.156 1 20.09 166 LEU B C 1
ATOM 2717 O O . LEU B 1 166 ? -37.094 -75.5 -48.125 1 20.09 166 LEU B O 1
ATOM 2721 N N . ASP B 1 167 ? -37.656 -77.438 -48.875 1 21.95 167 ASP B N 1
ATOM 2722 C CA . ASP B 1 167 ? -38.438 -76.75 -49.875 1 21.95 167 ASP B CA 1
ATOM 2723 C C . ASP B 1 167 ? -39.594 -76 -49.219 1 21.95 167 ASP B C 1
ATOM 2725 O O . ASP B 1 167 ? -40.75 -76.125 -49.656 1 21.95 167 ASP B O 1
ATOM 2729 N N . LEU B 1 168 ? -39.812 -75.75 -47.906 1 21.58 168 LEU B N 1
ATOM 2730 C CA . LEU B 1 168 ? -41.188 -75.312 -47.656 1 21.58 168 LEU B CA 1
ATOM 2731 C C . LEU B 1 168 ? -41.469 -74 -48.375 1 21.58 168 LEU B C 1
ATOM 2733 O O . LEU B 1 168 ? -40.594 -73.125 -48.469 1 21.58 168 LEU B O 1
ATOM 2737 N N . PRO B 1 169 ? -42.781 -73.875 -49.031 1 23.83 169 PRO B N 1
ATOM 2738 C CA . PRO B 1 169 ? -43.406 -72.875 -49.875 1 23.83 169 PRO B CA 1
ATOM 2739 C C . PRO B 1 169 ? -43.719 -71.562 -49.156 1 23.83 169 PRO B C 1
ATOM 2741 O O . PRO B 1 169 ? -44.25 -71.562 -48.031 1 23.83 169 PRO B O 1
ATOM 2744 N N . VAL B 1 170 ? -43.031 -70.5 -49.219 1 22.09 170 VAL B N 1
ATOM 2745 C CA . VAL B 1 170 ? -43.281 -69.188 -48.781 1 22.09 170 VAL B CA 1
ATOM 2746 C C . VAL B 1 170 ? -44.5 -68.562 -49.469 1 22.09 170 VAL B C 1
ATOM 2748 O O . VAL B 1 170 ? -44.562 -68.5 -50.719 1 22.09 170 VAL B O 1
ATOM 2751 N N . THR B 1 171 ? -45.688 -68.812 -48.938 1 22.5 171 THR B N 1
ATOM 2752 C CA . THR B 1 171 ? -46.906 -68.125 -49.406 1 22.5 171 THR B CA 1
ATOM 2753 C C . THR B 1 171 ? -46.75 -66.625 -49.406 1 22.5 171 THR B C 1
ATOM 2755 O O . THR B 1 171 ? -46 -66.062 -48.594 1 22.5 171 THR B O 1
ATOM 2758 N N . ASP B 1 172 ? -47.344 -65.812 -50.375 1 22.8 172 ASP B N 1
ATOM 2759 C CA . ASP B 1 172 ? -47.312 -64.5 -51.031 1 22.8 172 ASP B CA 1
ATOM 2760 C C . ASP B 1 172 ? -48.156 -63.5 -50.25 1 22.8 172 ASP B C 1
ATOM 2762 O O . ASP B 1 172 ? -48.344 -62.375 -50.719 1 22.8 172 ASP B O 1
ATOM 2766 N N . SER B 1 173 ? -48.906 -63.875 -49.375 1 22.09 173 SER B N 1
ATOM 2767 C CA . SER B 1 173 ? -50 -62.906 -49.25 1 22.09 173 SER B CA 1
ATOM 2768 C C . SER B 1 173 ? -49.438 -61.5 -49 1 22.09 173 SER B C 1
ATOM 2770 O O . SER B 1 173 ? -49.781 -60.562 -49.719 1 22.09 173 SER B O 1
ATOM 2772 N N . ASP B 1 174 ? -49.906 -60.75 -47.906 1 21.7 174 ASP B N 1
ATOM 2773 C CA . ASP B 1 174 ? -50.469 -59.438 -47.625 1 21.7 174 ASP B CA 1
ATOM 2774 C C . ASP B 1 174 ? -49.344 -58.406 -47.438 1 21.7 174 ASP B C 1
ATOM 2776 O O . ASP B 1 174 ? -49.625 -57.281 -47 1 21.7 174 ASP B O 1
ATOM 2780 N N . LEU B 1 175 ? -48.219 -58.406 -47.5 1 16.05 175 LEU B N 1
ATOM 2781 C CA . LEU B 1 175 ? -47.562 -57.156 -47.219 1 16.05 175 LEU B CA 1
ATOM 2782 C C . LEU B 1 175 ? -47.875 -56.094 -48.281 1 16.05 175 LEU B C 1
ATOM 2784 O O . LEU B 1 175 ? -47.375 -56.156 -49.406 1 16.05 175 LEU B O 1
ATOM 2788 N N . LYS B 1 176 ? -48.875 -55.25 -48.312 1 17.89 176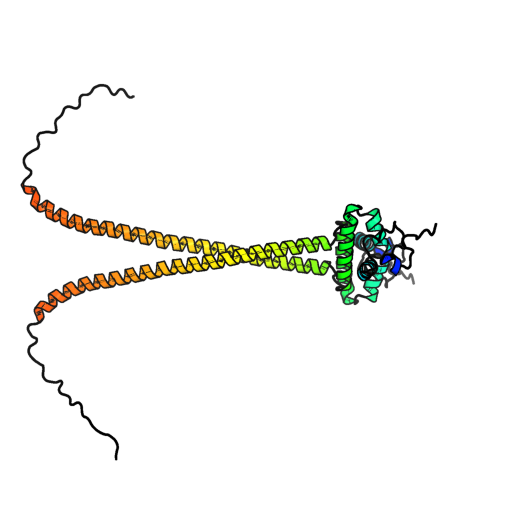 LYS B N 1
ATOM 2789 C CA . LYS B 1 176 ? -49 -53.812 -48.625 1 17.89 176 LYS B CA 1
ATOM 2790 C C . LYS B 1 176 ? -48.281 -52.969 -47.594 1 17.89 176 LYS B C 1
ATOM 2792 O O . LYS B 1 176 ? -48.906 -52.5 -46.625 1 17.89 176 LYS B O 1
ATOM 2797 N N . HIS B 1 177 ? -47.406 -53.156 -47.25 1 16.53 177 HIS B N 1
ATOM 2798 C CA . HIS B 1 177 ? -46.781 -51.938 -46.719 1 16.53 177 HIS B CA 1
ATOM 2799 C C . HIS B 1 177 ? -46.656 -50.875 -47.812 1 16.53 177 HIS B C 1
ATOM 2801 O O . HIS B 1 177 ? -46.531 -51.188 -48.969 1 16.53 177 HIS B O 1
ATOM 2807 N N . MET B 1 178 ? -46.062 -49.844 -48.062 1 17.95 178 MET B N 1
ATOM 2808 C CA . MET B 1 178 ? -46.094 -49.125 -49.312 1 17.95 178 MET B CA 1
ATOM 2809 C C . MET B 1 178 ? -45.875 -50.094 -50.5 1 17.95 178 MET B C 1
ATOM 2811 O O . MET B 1 178 ? -45.062 -51 -50.406 1 17.95 178 MET B O 1
#

Sequence (356 aa):
MESYGKNIMPCAACKLLRRRCTKDCIFLPYFPPCEPQKFAAVHRVFGASNISKMLRQEIPVHDRGDAAISLVYEATTRLKEPVYGCAGLISSLQMQILQLQSELNEALAETVTLKTQLANALSIIISSQEGYQLNHITEKNNYNLIDYQQLRECNINENASYTRLLDLPVTDSDLKHMMESYGKNIMPCAACKLLRRRCTKDCIFLPYFPPCEPQKFAAVHRVFGASNISKMLRQEIPVHDRGDAAISLVYEATTRLKEPVYGCAGLISSLQMQILQLQSELNEALAETVTLKTQLANALSIIISSQEGYQLNHITEKNNYNLIDYQQLRECNINENASYTRLLDLPVTDSDLKHM

Nearest PDB structures (foldseek):
  5ly0-assembly1_B  TM=9.801E-01  e=3.782E-12  Triticum turgidum
  8i7r-assembly1_F1  TM=3.661E-01  e=8.925E+00  Mus musculus
  5ly0-assembly1_B  TM=9.799E-01  e=3.269E-12  Triticum turgidum

=== Feature glossary ===
Feature key, reading from the visual/contextual features back to the raw sequence:

Rendered structure images. Structure images are PyMOL renders from six orthogonal camera directions. Cartoon representation draws helices as coils and strands as arrows; sticks shows the backbone as bonds; surface shows the solvent-excluded envelope. Rainbow coloring maps sequence position to hue (blue→red, N→C); chain coloring assigns a distinct color per polypeptide.

Contact-map, Ramachandran, and PAE plots. Three diagnostic plots accompany the record. The Cα contact map visualizes the tertiary structure as a 2D adjacency matrix (8 Å cutoff, sequence-local contacts suppressed). The Ramachandran plot shows the distribution of backbone (φ, ψ) torsions, with points in the α and β basins reflecting secondary structure content. The PAE plot shows AlphaFold's inter-residue confidence as a color matrix.

InterPro / GO / CATH / organism. The annotation block draws on four external resources. InterPro: which protein families and domains the sequence belongs to. GO: standardized terms for what the protein does, what process it participates in, and where in the cell it acts. CATH: which structural fold it has in the CATH hierarchy. Organism: the species of origin.

Nearest PDB structures. Structural nearest neighbors (via Foldseek easy-search vs the PDB). Reported per hit: target PDB id, E-value, and alignment TM-score. A TM-score above ~0.5 is the conventional threshold for 'same fold'.

Predicted aligned error. Predicted aligned error is AlphaFold's pairwise confidence. Unlike pLDDT (per-residue), PAE is per-residue-pair and captures whether two parts of the structure are correctly placed relative to each other. Units are ångströms of expected positional error.

Solvent-accessible surface area. SASA measures how much of the protein is reachable by solvent. It is computed by rolling a water-sized probe over the atomic surface and summing the exposed area (Å²). Per-residue SASA distinguishes core (buried, low SASA) from surface (exposed, high SASA) residues; total SASA is a whole-molecule size measure.

B-factor. Crystal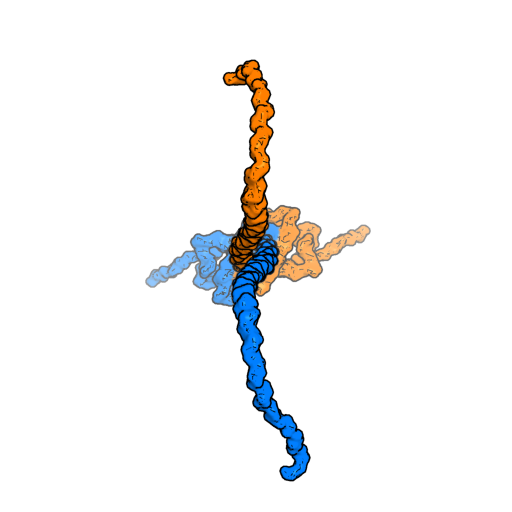lographic B-factors measure how much each atom's electron density is smeared out, in Å². They rise in mobile loops and surface residues and fall in the buried interior. In AlphaFold models this column is repurposed to hold pLDDT instead.

pLDDT. For AlphaFold models, the B-factor field carries pLDDT — the model's own estimate of local accuracy on a 0–100 scale. Regions with pLDDT<50 should be treated as essentially unmodeled; they often correspond to intrinsically disordered segments.

Backbone torsions (φ/ψ). φ (phi) and ψ (psi) are the two rotatable backbone dihedrals per residue: φ is the C(i-1)–N–Cα–C torsion, ψ is the N–Cα–C–N(i+1) torsion, both in degrees on (−180°, 180°]. α-helical residues cluster near (−60°, −45°); β-strand residues near (−120°, +130°). A Ramachandran plot is simply a scatter of (φ, ψ) for every residue.

Radius of gyration, Cα contacts, bounding box. Radius of gyration (Rg) is the root-mean-square distance of Cα atoms from their centroid — a single number for overall size and compactness. A globular domain of N residues has Rg ≈ 2.2·N^0.38 Å; an extended or disordered chain has a much larger Rg. The Cα contact count is the number of residue pairs whose Cα atoms are within 8 Å and are more than four positions apart in sequence — a standard proxy for tertiary packing density. The bounding box is the smallest axis-aligned box enclosing all Cα atoms.

Secondary structure (3-state, P-SEA). Three-state secondary structure (P-SEA) collapses the eight DSSP classes into helix (a), strand (b), and coil (c). P-SEA assigns these from Cα geometry alone — distances and angles — without requiring backbone oxygens, so it works on any Cα trace.

Secondary structure (8-state, DSSP). Secondary structure is the local, repeating backbone conformation. DSSP classifies it into eight states by reading the hydrogen-bond network: three helix types (H, G, I), two β types (E, B), two non-regular types (T, S), and unstructured coil (-).

Foldseek 3Di. The Foldseek 3Di string encodes local tertiary geometry as a 20-letter alphabet — one character per residue — derived from the relative positions of nearby Cα atoms. Unlike the amino-acid sequence, 3Di is a direct function of the 3D structure, so two proteins with the same fold have similar 3Di strings even at low sequence identity.

mmCIF coordinates. Structure coordinates are given as an mmCIF _atom_site loop: one row per atom with element, residue name, chain id, sequence number, and x/y/z position in Å. Only the four main-chain atoms per residue are included here; side chains are omitted to keep the record compact.

Sequence. This is the polypeptide sequence — one letter per residue, N-terminus first. Length ranges from a few dozen residues for small domains to over a thousand for large multi-domain proteins.